Protein AF-A0A936L5M2-F1 (afdb_monomer_lite)

Sequence (186 aa):
MIRIASNHFIRDRYTREIIEQRNPFIESLFHQGIIINIPALSQKRRDELELLLSIFDQANRQENHPIMNVKETDFPKKFRPIIRRLQAAIQEKEIQDIMTVEDDFLS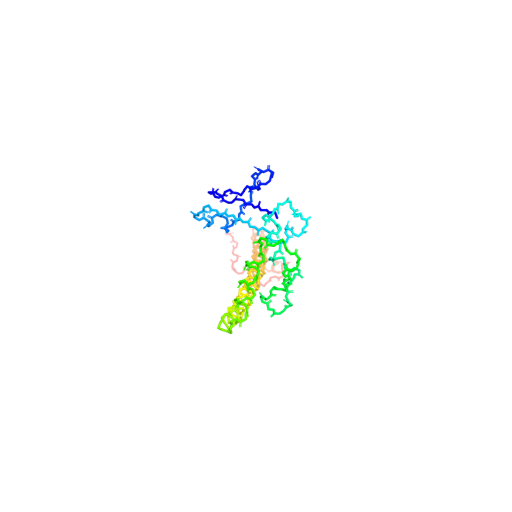ELNEYENRIAEATKQKEEAQRKQEEERKQKEEAQRKQEEERKQKEEAIKLLLSLGLPKEEIARKLGLSLEELEGFDGVE

Structure (mmCIF, N/CA/C/O backbone):
data_AF-A0A936L5M2-F1
#
_entry.id   AF-A0A936L5M2-F1
#
loop_
_atom_site.group_PDB
_atom_site.id
_atom_site.type_symbol
_atom_site.label_atom_id
_atom_site.label_alt_id
_atom_site.label_comp_id
_atom_site.label_asym_id
_atom_site.label_entity_id
_atom_site.label_seq_id
_atom_site.pdbx_PDB_ins_code
_atom_site.Cartn_x
_atom_site.Cartn_y
_atom_site.Cartn_z
_atom_site.occupancy
_atom_site.B_iso_or_equiv
_atom_site.auth_seq_id
_atom_site.auth_comp_id
_atom_site.auth_asym_id
_atom_site.auth_atom_id
_atom_site.pdbx_PDB_model_num
ATOM 1 N N . MET A 1 1 ? 0.068 1.460 -21.903 1.00 62.22 1 MET A N 1
ATOM 2 C CA . MET A 1 1 ? -0.758 2.594 -22.381 1.00 62.22 1 MET A CA 1
ATOM 3 C C . MET A 1 1 ? -0.245 3.872 -21.737 1.00 62.22 1 MET A C 1
ATOM 5 O O . MET A 1 1 ? -0.130 3.918 -20.514 1.00 62.22 1 MET A O 1
ATOM 9 N N . ILE A 1 2 ? 0.149 4.851 -22.553 1.00 66.50 2 ILE A N 1
ATOM 10 C CA . ILE A 1 2 ? 0.760 6.109 -22.099 1.00 66.50 2 ILE A CA 1
ATOM 11 C C . ILE A 1 2 ? -0.336 7.102 -21.709 1.00 66.50 2 ILE A C 1
ATOM 13 O O . ILE A 1 2 ? -1.261 7.348 -22.485 1.00 66.50 2 ILE A O 1
ATOM 17 N N . ARG A 1 3 ? -0.210 7.696 -20.524 1.00 75.25 3 ARG A N 1
ATOM 18 C CA . ARG A 1 3 ? -1.138 8.691 -19.992 1.00 75.25 3 ARG A CA 1
ATOM 19 C C . ARG A 1 3 ? -0.402 9.993 -19.694 1.00 75.25 3 ARG A C 1
ATOM 21 O O . ARG A 1 3 ? 0.759 9.985 -19.300 1.00 75.25 3 ARG A O 1
ATOM 28 N N . ILE A 1 4 ? -1.072 11.116 -19.895 1.00 66.31 4 ILE A N 1
ATOM 29 C CA . ILE A 1 4 ? -0.548 12.453 -19.619 1.00 66.31 4 ILE A CA 1
ATOM 30 C C . ILE A 1 4 ? -1.232 12.950 -18.352 1.00 66.31 4 ILE A C 1
ATOM 32 O O . ILE A 1 4 ? -2.459 13.001 -18.306 1.00 66.31 4 ILE A O 1
ATOM 36 N N . ALA A 1 5 ? -0.447 13.297 -17.337 1.00 67.06 5 ALA A N 1
ATOM 37 C CA . ALA A 1 5 ? -0.926 13.912 -16.111 1.00 67.06 5 ALA A CA 1
ATOM 38 C C . ALA A 1 5 ? -0.715 15.428 -16.193 1.00 67.06 5 ALA A C 1
ATOM 40 O O . ALA A 1 5 ? 0.399 15.902 -16.417 1.00 67.06 5 ALA A O 1
ATOM 41 N N . SER A 1 6 ? -1.790 16.196 -16.031 1.00 57.12 6 SER A N 1
ATOM 42 C CA . SER A 1 6 ? -1.738 17.657 -15.969 1.00 57.12 6 SER A CA 1
ATOM 43 C C . SER A 1 6 ? -2.769 18.154 -14.973 1.00 57.12 6 SER A C 1
ATOM 45 O O . SER A 1 6 ? -3.956 17.889 -15.146 1.00 57.12 6 SER A O 1
ATOM 47 N N . ASN A 1 7 ? -2.324 18.914 -13.970 1.00 60.50 7 ASN A N 1
ATOM 48 C CA . ASN A 1 7 ? -3.178 19.564 -12.975 1.00 60.50 7 ASN A CA 1
ATOM 49 C C . ASN A 1 7 ? -4.270 18.627 -12.428 1.00 60.50 7 ASN A C 1
ATOM 51 O O . ASN A 1 7 ? -5.448 18.953 -12.523 1.00 60.50 7 ASN A O 1
ATOM 55 N N . HIS A 1 8 ? -3.873 17.487 -11.851 1.00 66.12 8 HIS A N 1
ATOM 56 C CA . HIS A 1 8 ? -4.757 16.488 -11.218 1.00 66.12 8 HIS A CA 1
ATOM 57 C C . HIS A 1 8 ? -5.630 15.657 -12.176 1.00 66.12 8 HIS A C 1
ATOM 59 O O . HIS A 1 8 ? -6.334 14.754 -11.731 1.00 66.12 8 HIS A O 1
ATOM 65 N N . PHE A 1 9 ? -5.556 15.894 -13.489 1.00 69.38 9 PHE A N 1
ATOM 66 C CA . PHE A 1 9 ? -6.260 15.091 -14.486 1.00 69.38 9 PHE A CA 1
ATOM 67 C C . PHE A 1 9 ? -5.305 14.169 -15.228 1.00 69.38 9 PHE A C 1
ATOM 69 O O . PHE A 1 9 ? -4.206 14.567 -15.626 1.00 69.38 9 PHE A O 1
ATOM 76 N N . ILE A 1 10 ? -5.765 12.944 -15.469 1.00 77.06 10 ILE A N 1
ATOM 77 C CA . ILE A 1 10 ? -5.069 11.974 -16.304 1.00 77.06 10 ILE A CA 1
ATOM 78 C C . ILE A 1 10 ? -5.802 11.876 -17.631 1.00 77.06 10 ILE A C 1
ATOM 80 O O . ILE A 1 10 ? -7.004 11.623 -17.669 1.00 77.06 10 ILE A O 1
ATOM 84 N N . ARG A 1 11 ? -5.070 12.029 -18.727 1.00 80.75 11 ARG A N 1
ATOM 85 C CA . ARG A 1 11 ? -5.600 11.871 -20.076 1.00 80.75 11 ARG A CA 1
ATOM 86 C C . ARG A 1 11 ? -4.901 10.732 -20.791 1.00 80.75 11 ARG A C 1
ATOM 88 O O . ARG A 1 11 ? -3.672 10.675 -20.804 1.00 80.75 11 ARG A O 1
ATOM 95 N N . ASP A 1 12 ? -5.658 9.851 -21.429 1.00 80.50 12 ASP A N 1
ATOM 96 C CA . ASP A 1 12 ? -5.065 8.869 -22.333 1.00 80.50 12 ASP A CA 1
ATOM 97 C C . ASP A 1 12 ? -4.443 9.573 -23.550 1.00 80.50 12 ASP A C 1
ATOM 99 O O . ASP A 1 12 ? -5.075 10.430 -24.177 1.00 80.50 12 ASP A O 1
ATOM 103 N N . ARG A 1 13 ? -3.199 9.229 -23.903 1.00 76.94 13 ARG A N 1
ATOM 104 C CA . ARG A 1 13 ? -2.497 9.857 -25.033 1.00 76.94 13 ARG A CA 1
ATOM 105 C C . ARG A 1 13 ? -3.188 9.589 -26.377 1.00 76.94 13 ARG A C 1
ATOM 107 O O . ARG A 1 13 ? -3.145 10.454 -27.251 1.00 76.94 13 ARG A O 1
ATOM 114 N N . TYR A 1 14 ? -3.812 8.425 -26.544 1.00 73.81 14 TYR A N 1
ATOM 115 C CA . TYR A 1 14 ? -4.409 7.971 -27.800 1.00 73.81 14 TYR A CA 1
ATOM 116 C C . TYR A 1 14 ? -5.905 8.258 -27.871 1.00 73.81 14 TYR A C 1
ATOM 118 O O . TYR A 1 14 ? -6.356 8.848 -28.849 1.00 73.81 14 TYR A O 1
ATOM 126 N N . THR A 1 15 ? -6.677 7.861 -26.854 1.00 77.31 15 THR A N 1
ATOM 127 C CA . THR A 1 15 ? -8.139 8.074 -26.869 1.00 77.31 15 THR A CA 1
ATOM 128 C C . THR A 1 15 ? -8.515 9.493 -26.476 1.00 77.31 15 THR A C 1
ATOM 130 O O . THR A 1 15 ? -9.636 9.922 -26.734 1.00 77.31 15 THR A O 1
ATOM 133 N N . ARG A 1 16 ? -7.574 10.256 -25.893 1.00 76.12 16 ARG A N 1
ATOM 134 C CA . ARG A 1 16 ? -7.799 11.610 -25.369 1.00 76.12 16 ARG A CA 1
ATOM 135 C C . ARG A 1 16 ? -8.869 11.678 -24.277 1.00 76.12 16 ARG A C 1
ATOM 137 O O . ARG A 1 16 ? -9.223 12.793 -23.883 1.00 76.12 16 ARG A O 1
ATOM 144 N N . GLU A 1 17 ? -9.323 10.534 -23.778 1.00 78.62 17 GLU A N 1
ATOM 145 C CA . GLU A 1 17 ? -10.299 10.415 -22.705 1.00 78.62 17 GLU A CA 1
ATOM 146 C C . GLU A 1 17 ? -9.676 10.849 -21.383 1.00 78.62 17 GLU A C 1
ATOM 148 O O . GLU A 1 17 ? -8.500 10.585 -21.110 1.00 78.62 17 GLU A O 1
ATOM 153 N N . ILE A 1 18 ? -10.477 11.540 -20.578 1.00 76.88 18 ILE A N 1
ATOM 154 C CA . ILE A 1 18 ? -10.105 11.932 -19.226 1.00 76.88 18 ILE A CA 1
ATOM 155 C C . ILE A 1 18 ? -10.471 10.771 -18.313 1.00 76.88 18 ILE A C 1
ATOM 157 O O . ILE A 1 18 ? -11.617 10.331 -18.274 1.00 76.88 18 ILE A O 1
ATOM 161 N N . ILE A 1 19 ? -9.478 10.268 -17.595 1.00 73.44 19 ILE A N 1
ATOM 162 C CA . ILE A 1 19 ? -9.662 9.245 -16.580 1.00 73.44 19 ILE A CA 1
ATOM 163 C C . ILE A 1 19 ? -9.771 9.981 -15.250 1.00 73.44 19 ILE A C 1
ATOM 165 O O . ILE A 1 19 ? -8.765 10.410 -14.682 1.00 73.44 19 ILE A O 1
ATOM 169 N N . GLU A 1 20 ? -10.999 10.133 -14.758 1.00 64.38 20 GLU A N 1
ATOM 170 C CA . GLU A 1 20 ? -11.290 10.683 -13.430 1.00 64.38 20 GLU A CA 1
ATOM 171 C C . GLU A 1 20 ? -11.021 9.630 -12.347 1.00 64.38 20 GLU A C 1
ATOM 173 O O . GLU A 1 20 ? -11.915 9.161 -11.648 1.00 64.38 20 GLU A O 1
ATOM 178 N N . GLN A 1 21 ? -9.768 9.198 -12.229 1.00 66.62 21 GLN A N 1
ATOM 179 C CA . GLN A 1 21 ? -9.342 8.345 -11.129 1.00 66.62 21 GLN A CA 1
ATOM 180 C C . GLN A 1 21 ? -8.667 9.221 -10.077 1.00 66.62 21 GLN A C 1
ATOM 182 O O . GLN A 1 21 ? -7.550 9.693 -10.286 1.00 66.62 21 GLN A O 1
ATOM 187 N N . ARG A 1 22 ? -9.350 9.433 -8.946 1.00 63.38 22 ARG A N 1
ATOM 188 C CA . ARG A 1 22 ? -8.754 10.071 -7.766 1.00 63.38 22 ARG A CA 1
ATOM 189 C C . ARG A 1 22 ? -7.739 9.112 -7.165 1.00 63.38 22 ARG A C 1
ATOM 191 O O . ARG A 1 22 ? -8.105 8.092 -6.586 1.00 63.38 22 ARG A O 1
ATOM 198 N N . ASN A 1 23 ? -6.467 9.405 -7.378 1.00 71.44 23 ASN A N 1
ATOM 199 C CA . ASN A 1 23 ? -5.362 8.668 -6.792 1.00 71.44 23 ASN A CA 1
ATOM 200 C C . ASN A 1 23 ? -4.480 9.684 -6.051 1.00 71.44 23 ASN A C 1
ATOM 202 O O . ASN A 1 23 ? -4.038 10.641 -6.693 1.00 71.44 23 ASN A O 1
ATOM 206 N N . PRO A 1 24 ? -4.193 9.479 -4.751 1.00 76.75 24 PRO A N 1
ATOM 207 C CA . PRO A 1 24 ? -3.366 10.392 -3.960 1.00 76.75 24 PRO A CA 1
ATOM 208 C C . PRO A 1 24 ? -2.017 10.721 -4.612 1.00 76.75 24 PRO A C 1
ATOM 210 O O . PRO A 1 24 ? -1.542 11.849 -4.514 1.00 76.75 24 PRO A O 1
ATOM 213 N N . PHE A 1 25 ? -1.423 9.771 -5.345 1.00 76.75 25 PHE A N 1
ATOM 214 C CA . PHE A 1 25 ? -0.190 9.988 -6.105 1.00 76.75 25 PHE A CA 1
ATOM 215 C C . PHE A 1 25 ? -0.359 11.054 -7.196 1.00 76.75 25 PHE A C 1
ATOM 217 O O . PHE A 1 25 ? 0.492 11.918 -7.357 1.00 76.75 25 PHE A O 1
ATOM 224 N N . ILE A 1 26 ? -1.471 11.012 -7.930 1.00 75.00 26 ILE A N 1
ATOM 225 C CA . ILE A 1 26 ? -1.777 11.926 -9.041 1.00 75.00 26 ILE A CA 1
ATOM 226 C C . ILE A 1 26 ? -2.117 13.315 -8.515 1.00 75.00 26 ILE A C 1
ATOM 228 O O . ILE A 1 26 ? -1.746 14.314 -9.127 1.00 75.00 26 ILE A O 1
ATOM 232 N N . GLU A 1 27 ? -2.795 13.368 -7.370 1.00 72.75 27 GLU A N 1
ATOM 233 C CA . GLU A 1 27 ? -3.091 14.613 -6.663 1.00 72.75 27 GLU A CA 1
ATOM 234 C C . GLU A 1 27 ? -1.833 15.254 -6.061 1.00 72.75 27 GLU A C 1
ATOM 236 O O . GLU A 1 27 ? -1.760 16.471 -5.936 1.00 72.75 27 GLU A O 1
ATOM 241 N N . SER A 1 28 ? -0.808 14.454 -5.765 1.00 77.88 28 SER A N 1
ATOM 242 C CA . SER A 1 28 ? 0.483 14.940 -5.266 1.00 77.88 28 SER A CA 1
ATOM 243 C C . SER A 1 28 ? 1.412 15.460 -6.376 1.00 77.88 28 SER A C 1
ATOM 245 O O . SER A 1 28 ? 2.515 15.921 -6.085 1.00 77.88 28 SER A O 1
ATOM 247 N N . LEU A 1 29 ? 1.021 15.383 -7.656 1.00 77.56 29 LEU A N 1
ATOM 248 C CA . LEU A 1 29 ? 1.857 15.854 -8.761 1.00 77.56 29 LEU A CA 1
ATOM 249 C C . LEU A 1 29 ? 1.775 17.379 -8.900 1.00 77.56 29 LEU A C 1
ATOM 251 O O . LEU A 1 29 ? 0.808 17.929 -9.422 1.00 77.56 29 LEU A O 1
ATOM 255 N N . PHE A 1 30 ? 2.854 18.061 -8.521 1.00 76.69 30 PHE A N 1
ATOM 256 C CA . PHE A 1 30 ? 2.991 19.516 -8.669 1.00 76.69 30 PHE A CA 1
ATOM 257 C C . PHE A 1 30 ? 3.333 19.972 -10.095 1.00 76.69 30 PHE A C 1
ATOM 259 O O . PHE A 1 30 ? 3.323 21.168 -10.395 1.00 76.69 30 PHE A O 1
ATOM 266 N N . HIS A 1 31 ? 3.656 19.033 -10.985 1.00 79.06 31 HIS A N 1
ATOM 267 C CA . HIS A 1 31 ? 4.109 19.310 -12.343 1.00 79.06 31 HIS A CA 1
ATOM 268 C C . HIS A 1 31 ? 3.384 18.440 -13.365 1.00 79.06 31 HIS A C 1
ATOM 270 O O . HIS A 1 31 ? 2.884 17.357 -13.058 1.00 79.06 31 HIS A O 1
ATOM 276 N N . GLN A 1 32 ? 3.356 18.916 -14.609 1.00 75.62 32 GLN A N 1
ATOM 277 C CA . GLN A 1 32 ? 2.901 18.111 -15.734 1.00 75.62 32 GLN A CA 1
ATOM 278 C C . GLN A 1 32 ? 3.878 16.957 -15.964 1.00 75.62 32 GLN A C 1
ATOM 280 O O . GLN A 1 32 ? 5.091 17.160 -16.010 1.00 75.62 32 GLN A O 1
ATOM 285 N N . GLY A 1 33 ? 3.343 15.750 -16.120 1.00 78.44 33 GLY A N 1
ATOM 286 C CA . GLY A 1 33 ? 4.134 14.533 -16.250 1.00 78.44 33 GLY A CA 1
ATOM 287 C C . GLY A 1 33 ? 3.514 13.544 -17.227 1.00 78.44 33 GLY A C 1
ATOM 288 O O . GLY A 1 33 ? 2.337 13.627 -17.578 1.00 78.44 33 GLY A O 1
ATOM 289 N N . ILE A 1 34 ? 4.317 12.584 -17.677 1.00 79.19 34 ILE A N 1
ATOM 290 C CA . ILE A 1 34 ? 3.840 11.452 -18.474 1.00 79.19 34 ILE A CA 1
ATOM 291 C C . ILE A 1 34 ? 3.906 10.216 -17.588 1.00 79.19 34 ILE A C 1
ATOM 293 O O . ILE A 1 34 ? 4.970 9.848 -17.101 1.00 79.19 34 ILE A O 1
ATOM 297 N N . ILE A 1 35 ? 2.761 9.572 -17.396 1.00 79.94 35 ILE A N 1
ATOM 298 C CA . ILE A 1 35 ? 2.640 8.342 -16.624 1.00 79.94 35 ILE A CA 1
ATOM 299 C C . ILE A 1 35 ? 2.530 7.189 -17.602 1.00 79.94 35 ILE A C 1
ATOM 301 O O . ILE A 1 35 ? 1.628 7.126 -18.443 1.00 79.94 35 ILE A O 1
ATOM 305 N N . ILE A 1 36 ? 3.462 6.256 -17.488 1.00 77.31 36 ILE A N 1
ATOM 306 C CA . ILE A 1 36 ? 3.568 5.132 -18.403 1.00 77.31 36 ILE A CA 1
ATOM 307 C C . ILE A 1 36 ? 3.252 3.868 -17.619 1.00 77.31 36 ILE A C 1
ATOM 309 O O . ILE A 1 36 ? 4.016 3.449 -16.756 1.00 77.31 36 ILE A O 1
ATOM 313 N N . ASN A 1 37 ? 2.125 3.236 -17.943 1.00 76.44 37 ASN A N 1
ATOM 314 C CA . ASN A 1 37 ? 1.842 1.901 -17.435 1.00 76.44 37 ASN A CA 1
ATOM 315 C C . ASN A 1 37 ? 2.579 0.873 -18.305 1.00 76.44 37 ASN A C 1
ATOM 317 O O . ASN A 1 37 ? 2.108 0.558 -19.405 1.00 76.44 37 ASN A O 1
ATOM 321 N N . ILE A 1 38 ? 3.720 0.399 -17.797 1.00 74.75 38 ILE A N 1
ATOM 322 C CA . ILE A 1 38 ? 4.639 -0.528 -18.466 1.00 74.75 38 ILE A CA 1
ATOM 323 C C . ILE A 1 38 ? 3.974 -1.877 -18.806 1.00 74.75 38 ILE A C 1
ATOM 325 O O . ILE A 1 38 ? 3.968 -2.217 -19.989 1.00 74.75 38 ILE A O 1
ATOM 329 N N . PRO A 1 39 ? 3.314 -2.604 -17.874 1.00 72.44 39 PRO A N 1
ATOM 330 C CA . PRO A 1 39 ? 2.564 -3.822 -18.212 1.00 72.44 39 PRO A CA 1
ATOM 331 C C . PRO A 1 39 ? 1.545 -3.641 -19.342 1.00 72.44 39 PRO A C 1
ATOM 333 O O . PRO A 1 39 ? 1.342 -4.527 -20.164 1.00 72.44 39 PRO A O 1
ATOM 336 N N . ALA A 1 40 ? 0.915 -2.469 -19.429 1.00 71.88 40 ALA A N 1
ATOM 337 C CA . ALA A 1 40 ? -0.057 -2.176 -20.478 1.00 71.88 40 ALA A CA 1
ATOM 338 C C . ALA A 1 40 ? 0.577 -1.791 -21.833 1.00 71.88 40 ALA A C 1
ATOM 340 O O . ALA A 1 40 ? -0.161 -1.428 -22.750 1.00 71.88 40 ALA A O 1
ATOM 341 N N . LEU A 1 41 ? 1.909 -1.757 -21.961 1.00 71.44 41 LEU A N 1
ATOM 342 C CA . LEU A 1 41 ? 2.615 -1.554 -23.236 1.00 71.44 41 LEU A CA 1
ATOM 343 C C . LEU A 1 41 ? 2.876 -2.873 -23.973 1.00 71.44 41 LEU A C 1
ATOM 345 O O . LEU A 1 41 ? 2.876 -2.889 -25.203 1.00 71.44 41 LEU A O 1
ATOM 349 N N . SER A 1 42 ? 3.057 -3.980 -23.246 1.00 62.81 42 SER A N 1
ATOM 350 C CA . SER A 1 42 ? 3.374 -5.290 -23.836 1.00 62.81 42 SER A CA 1
ATOM 351 C C . SER A 1 42 ? 2.275 -5.785 -24.787 1.00 62.81 42 SER A C 1
ATOM 353 O O . SER A 1 42 ? 2.565 -6.386 -25.818 1.00 62.81 42 SER A O 1
ATOM 355 N N . GLN A 1 43 ? 1.014 -5.447 -24.497 1.00 63.31 43 GLN A N 1
ATOM 356 C CA . GLN A 1 43 ? -0.158 -5.875 -25.269 1.00 63.31 43 GLN A CA 1
ATOM 357 C C . GLN A 1 43 ? -0.428 -5.041 -26.531 1.00 63.31 43 GLN A C 1
ATOM 359 O O . GLN A 1 43 ? -1.145 -5.491 -27.425 1.00 63.31 43 GLN A O 1
ATOM 364 N N . LYS A 1 44 ? 0.069 -3.800 -26.603 1.00 61.88 44 LYS A N 1
ATOM 365 C CA . LYS A 1 44 ? -0.270 -2.839 -27.665 1.00 61.88 44 LYS A CA 1
ATOM 366 C C . LYS A 1 44 ? 0.943 -1.949 -27.937 1.00 61.88 44 LYS A C 1
ATOM 368 O O . LYS A 1 44 ? 1.081 -0.921 -27.294 1.00 61.88 44 LYS A O 1
ATOM 373 N N . ARG A 1 45 ? 1.800 -2.347 -28.886 1.00 71.69 45 ARG A N 1
ATOM 374 C CA . ARG A 1 45 ? 2.942 -1.549 -29.370 1.00 71.69 45 ARG A CA 1
ATOM 375 C C . ARG A 1 45 ? 2.523 -0.770 -30.617 1.00 71.69 45 ARG A C 1
ATOM 377 O O . ARG A 1 45 ? 2.611 -1.292 -31.725 1.00 71.69 45 ARG A O 1
ATOM 384 N N . ARG A 1 46 ? 1.976 0.430 -30.433 1.00 71.44 46 ARG A N 1
ATOM 385 C CA . ARG A 1 46 ? 1.353 1.220 -31.511 1.00 71.44 46 ARG A CA 1
ATOM 386 C C . ARG A 1 46 ? 2.315 2.219 -32.154 1.00 71.44 46 ARG A C 1
ATOM 388 O O . ARG A 1 46 ? 2.221 2.439 -33.355 1.00 71.44 46 ARG A O 1
ATOM 395 N N . ASP A 1 47 ? 3.254 2.760 -31.376 1.00 77.88 47 ASP A N 1
ATOM 396 C CA . ASP A 1 47 ? 4.202 3.793 -31.818 1.00 77.88 47 ASP A CA 1
ATOM 397 C C . ASP A 1 47 ? 5.669 3.394 -31.605 1.00 77.88 47 ASP A C 1
ATOM 399 O O . ASP A 1 47 ? 5.991 2.560 -30.757 1.00 77.88 47 ASP A O 1
ATOM 403 N N . GLU A 1 48 ? 6.580 4.109 -32.277 1.00 78.69 48 GLU A N 1
ATOM 404 C CA . GLU A 1 48 ? 8.029 4.033 -32.028 1.00 78.69 48 GLU A CA 1
ATOM 405 C C . GLU A 1 48 ? 8.393 4.295 -30.553 1.00 78.69 48 GLU A C 1
ATOM 407 O O . GLU A 1 48 ? 9.314 3.672 -30.028 1.00 78.69 48 GLU A O 1
ATOM 412 N N . LEU A 1 49 ? 7.658 5.178 -29.864 1.00 79.19 49 LEU A N 1
ATOM 413 C CA . LEU A 1 49 ? 7.859 5.447 -28.437 1.00 79.19 49 LEU A CA 1
ATOM 414 C C . LEU A 1 49 ? 7.479 4.239 -27.572 1.00 79.19 49 LEU A C 1
ATOM 416 O O . LEU A 1 49 ? 8.205 3.903 -26.646 1.00 79.19 49 LEU A O 1
ATOM 420 N N . GLU A 1 50 ? 6.364 3.571 -27.871 1.00 77.69 50 GLU A N 1
ATOM 421 C CA . GLU A 1 50 ? 5.957 2.369 -27.132 1.00 77.69 50 GLU A CA 1
ATOM 422 C C . GLU A 1 50 ? 6.900 1.196 -27.415 1.00 77.69 50 GLU A C 1
ATOM 424 O O . GLU A 1 50 ? 7.180 0.407 -26.515 1.00 77.69 50 GLU A O 1
ATOM 429 N N . LEU A 1 51 ? 7.451 1.123 -28.633 1.00 79.31 51 LEU A N 1
ATOM 430 C CA . LEU A 1 51 ? 8.515 0.183 -28.970 1.00 79.31 51 LEU A CA 1
ATOM 431 C C . LEU A 1 51 ? 9.794 0.474 -28.179 1.00 79.31 51 LEU A C 1
ATOM 433 O O . LEU A 1 51 ? 10.405 -0.454 -27.679 1.00 79.31 51 LEU A O 1
ATOM 437 N N . LEU A 1 52 ? 10.201 1.735 -28.017 1.00 80.44 52 LEU A N 1
ATOM 438 C CA . LEU A 1 52 ? 11.346 2.070 -27.164 1.00 80.44 52 LEU A CA 1
ATOM 439 C C . LEU A 1 52 ? 11.068 1.722 -25.694 1.00 80.44 52 LEU A C 1
ATOM 441 O O . LEU A 1 52 ? 11.917 1.156 -25.011 1.00 80.44 52 LEU A O 1
ATOM 445 N N . LEU A 1 53 ? 9.869 2.035 -25.205 1.00 79.69 53 LEU A N 1
ATOM 446 C CA . LEU A 1 53 ? 9.485 1.775 -23.820 1.00 79.69 53 LEU A CA 1
ATOM 447 C C . LEU A 1 53 ? 9.326 0.281 -23.510 1.00 79.69 53 LEU A C 1
ATOM 449 O O . LEU A 1 53 ? 9.374 -0.089 -22.340 1.00 79.69 53 LEU A O 1
ATOM 453 N N . SER A 1 54 ? 9.212 -0.592 -24.518 1.00 77.62 54 SER A N 1
ATOM 454 C CA . SER A 1 54 ? 9.191 -2.042 -24.293 1.00 77.62 54 SER A CA 1
ATOM 455 C C . SER A 1 54 ? 10.518 -2.598 -23.771 1.00 77.62 54 SER A C 1
ATOM 457 O O . SER A 1 54 ? 10.552 -3.744 -23.339 1.00 77.62 54 SER A O 1
ATOM 459 N N . ILE A 1 55 ? 11.605 -1.815 -23.779 1.00 78.62 55 ILE A N 1
ATOM 460 C CA . ILE A 1 55 ? 12.853 -2.159 -23.070 1.00 78.62 55 ILE A CA 1
ATOM 461 C C . ILE A 1 55 ? 12.577 -2.395 -21.582 1.00 78.62 55 ILE A C 1
ATOM 463 O O . ILE A 1 55 ? 13.199 -3.262 -20.983 1.00 78.62 55 ILE A O 1
ATOM 467 N N . PHE A 1 56 ? 11.629 -1.654 -21.006 1.00 78.06 56 PHE A N 1
ATOM 468 C CA . PHE A 1 56 ? 11.272 -1.727 -19.591 1.00 78.06 56 PHE A CA 1
ATOM 469 C C . PHE A 1 56 ? 10.227 -2.807 -19.282 1.00 78.06 56 PHE A C 1
ATOM 471 O O . PHE A 1 56 ? 9.758 -2.889 -18.153 1.00 78.06 56 PHE A O 1
ATOM 478 N N . ASP A 1 57 ? 9.831 -3.626 -20.261 1.00 78.62 57 ASP A N 1
ATOM 479 C CA . ASP A 1 57 ? 8.834 -4.678 -20.056 1.00 78.62 57 ASP A CA 1
ATOM 480 C C . ASP A 1 57 ? 9.330 -5.717 -19.040 1.00 78.62 57 ASP A C 1
ATOM 482 O O . ASP A 1 57 ? 10.320 -6.410 -19.284 1.00 78.62 57 ASP A O 1
ATOM 486 N N . GLN A 1 58 ? 8.615 -5.832 -17.918 1.00 72.44 58 GLN A N 1
ATOM 487 C CA . GLN A 1 58 ? 8.988 -6.661 -16.769 1.00 72.44 58 GLN A CA 1
ATOM 488 C C . GLN A 1 58 ? 9.091 -8.155 -17.106 1.00 72.44 58 GLN A C 1
ATOM 490 O O . GLN A 1 58 ? 9.728 -8.898 -16.368 1.00 72.44 58 GLN A O 1
ATOM 495 N N . ALA A 1 59 ? 8.541 -8.601 -18.242 1.00 73.62 59 ALA A N 1
ATOM 496 C CA . ALA A 1 59 ? 8.754 -9.958 -18.748 1.00 73.62 59 ALA A CA 1
ATOM 497 C C . ALA A 1 59 ? 10.230 -10.267 -19.076 1.00 73.62 59 ALA A C 1
ATOM 499 O O . ALA A 1 59 ? 10.620 -11.431 -19.108 1.00 73.62 59 ALA A O 1
ATOM 500 N N . ASN A 1 60 ? 11.050 -9.240 -19.323 1.00 71.94 60 ASN A N 1
ATOM 501 C CA . ASN A 1 60 ? 12.483 -9.383 -19.589 1.00 71.94 60 ASN A CA 1
ATOM 502 C C . ASN A 1 60 ? 13.346 -9.195 -18.328 1.00 71.94 60 ASN A C 1
ATOM 504 O O . ASN A 1 60 ? 14.574 -9.206 -18.430 1.00 71.94 60 ASN A O 1
ATOM 508 N N . ARG A 1 61 ? 12.736 -8.974 -17.156 1.00 74.75 61 ARG A N 1
ATOM 509 C CA . ARG A 1 61 ? 13.453 -8.812 -15.886 1.00 74.75 61 ARG A CA 1
ATOM 510 C C . ARG A 1 61 ? 13.945 -10.174 -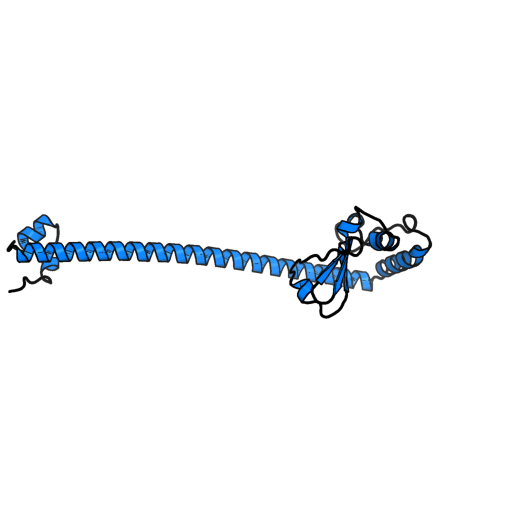15.387 1.00 74.75 61 ARG A C 1
ATOM 512 O O . ARG A 1 61 ? 13.254 -11.179 -15.534 1.00 74.75 61 ARG A O 1
ATOM 519 N N . GLN A 1 62 ? 15.135 -10.212 -14.794 1.00 68.81 62 GLN A N 1
ATOM 520 C CA . GLN A 1 62 ? 15.591 -11.388 -14.047 1.00 68.81 62 GLN A CA 1
ATOM 521 C C . GLN A 1 62 ? 14.822 -11.528 -12.721 1.00 68.81 62 GLN A C 1
ATOM 523 O O . GLN A 1 62 ? 14.430 -10.527 -12.130 1.00 68.81 62 GLN A O 1
ATOM 528 N N . GLU A 1 63 ? 14.625 -12.761 -12.239 1.00 65.44 63 GLU A N 1
ATOM 529 C CA . GLU A 1 63 ? 13.796 -13.050 -11.051 1.00 65.44 63 GLU A CA 1
ATOM 530 C C . GLU A 1 63 ? 14.236 -12.290 -9.788 1.00 65.44 63 GLU A C 1
ATOM 532 O O . GLU A 1 63 ? 13.385 -11.899 -8.996 1.00 65.44 63 GLU A O 1
ATOM 537 N N . ASN A 1 64 ? 15.539 -12.028 -9.628 1.00 59.44 64 ASN A N 1
ATOM 538 C CA . ASN A 1 64 ? 16.121 -11.568 -8.360 1.00 59.44 64 ASN A CA 1
ATOM 539 C C . ASN A 1 64 ? 16.949 -10.277 -8.467 1.00 59.44 64 ASN A C 1
ATOM 541 O O . ASN A 1 64 ? 17.717 -9.978 -7.559 1.00 59.44 64 ASN A O 1
ATOM 545 N N . HIS A 1 65 ? 16.870 -9.532 -9.576 1.00 64.06 65 HIS A N 1
ATOM 546 C CA . HIS A 1 65 ? 17.624 -8.277 -9.705 1.00 64.06 65 HIS A CA 1
ATOM 547 C C . HIS A 1 65 ? 16.900 -7.274 -10.616 1.00 64.06 65 HIS A C 1
ATOM 549 O O . HIS A 1 65 ? 16.167 -7.679 -11.525 1.00 64.06 65 HIS A O 1
ATOM 555 N N . PRO A 1 66 ? 17.090 -5.957 -10.444 1.00 65.25 66 PRO A N 1
ATOM 556 C CA . PRO A 1 66 ? 16.634 -4.906 -11.363 1.00 65.25 66 PRO A CA 1
ATOM 557 C C . PRO A 1 66 ? 17.321 -4.923 -12.746 1.00 65.25 66 PRO A C 1
ATOM 559 O O . PRO A 1 66 ? 17.299 -3.931 -13.477 1.00 65.25 66 PRO A O 1
ATOM 562 N N . ILE A 1 67 ? 17.911 -6.051 -13.151 1.00 73.06 67 ILE A N 1
ATOM 563 C CA . ILE A 1 67 ? 18.571 -6.216 -14.444 1.00 73.06 67 ILE A CA 1
ATOM 564 C C . ILE A 1 67 ? 17.556 -6.653 -15.500 1.00 73.06 67 ILE A C 1
ATOM 566 O O . ILE A 1 67 ? 16.897 -7.692 -15.397 1.00 73.06 67 ILE A O 1
ATOM 570 N N . MET A 1 68 ? 17.489 -5.858 -16.566 1.00 74.44 68 MET A N 1
ATOM 571 C CA . MET A 1 68 ? 16.672 -6.123 -17.745 1.00 74.44 68 MET A CA 1
ATOM 572 C C . MET A 1 68 ? 17.492 -6.873 -18.801 1.00 74.44 68 MET A C 1
ATOM 574 O O . MET A 1 68 ? 18.478 -6.351 -19.327 1.00 74.44 68 MET A O 1
ATOM 578 N N . ASN A 1 69 ? 17.059 -8.078 -19.170 1.00 73.94 69 ASN A N 1
ATOM 579 C CA . ASN A 1 69 ? 17.683 -8.884 -20.219 1.00 73.94 69 ASN A CA 1
ATOM 580 C C . ASN A 1 69 ? 17.181 -8.458 -21.602 1.00 73.94 69 ASN A C 1
ATOM 582 O O . ASN A 1 69 ? 16.301 -9.084 -22.191 1.00 73.94 69 ASN A O 1
ATOM 586 N N . VAL A 1 70 ? 17.758 -7.382 -22.137 1.00 74.75 70 VAL A N 1
ATOM 587 C CA . VAL A 1 70 ? 17.347 -6.808 -23.425 1.00 74.75 70 VAL A CA 1
ATOM 588 C C . VAL A 1 70 ? 18.435 -7.007 -24.476 1.00 74.75 70 VAL A C 1
ATOM 590 O O . VAL A 1 70 ? 19.581 -6.595 -24.280 1.00 74.75 70 VAL A O 1
ATOM 593 N N . LYS A 1 71 ? 18.085 -7.615 -25.618 1.00 74.81 71 LYS A N 1
ATOM 594 C CA . LYS A 1 71 ? 19.010 -7.796 -26.747 1.00 74.81 71 LYS A CA 1
ATOM 595 C C . LYS A 1 71 ? 18.946 -6.606 -27.700 1.00 74.81 71 LYS A C 1
ATOM 597 O O . LYS A 1 71 ? 17.878 -6.184 -28.132 1.00 74.81 71 LYS A O 1
ATOM 602 N N . GLU A 1 72 ? 20.112 -6.113 -28.115 1.00 76.88 72 GLU A N 1
ATOM 603 C CA . GLU A 1 72 ? 20.237 -5.012 -29.085 1.00 76.88 72 GLU A CA 1
ATOM 604 C C . GLU A 1 72 ? 19.622 -5.356 -30.461 1.00 76.88 72 GLU A C 1
ATOM 606 O O . GLU A 1 72 ? 19.203 -4.471 -31.212 1.00 76.88 72 GLU A O 1
ATOM 611 N N . THR A 1 73 ? 19.560 -6.646 -30.802 1.00 77.06 73 THR A N 1
ATOM 612 C CA . THR A 1 73 ? 18.999 -7.157 -32.063 1.00 77.06 73 THR A CA 1
ATOM 613 C C . THR A 1 73 ? 17.502 -6.940 -32.192 1.00 77.06 73 THR A C 1
ATOM 615 O O . THR A 1 73 ? 17.013 -6.807 -33.312 1.00 77.06 73 THR A O 1
ATOM 618 N N . ASP A 1 74 ? 16.802 -6.860 -31.064 1.00 77.06 74 ASP A N 1
ATOM 619 C CA . ASP A 1 74 ? 15.341 -6.851 -31.021 1.00 77.06 74 ASP A CA 1
ATOM 620 C C . ASP A 1 74 ? 14.783 -5.439 -31.269 1.00 77.06 74 ASP A C 1
ATOM 622 O O . ASP A 1 74 ? 13.578 -5.254 -31.438 1.00 77.06 74 ASP A O 1
ATOM 626 N N . PHE A 1 75 ? 15.671 -4.437 -31.347 1.00 79.88 75 PHE A N 1
ATOM 627 C CA . PHE A 1 75 ? 15.323 -3.032 -31.510 1.00 79.88 75 PHE A CA 1
ATOM 628 C C . PHE A 1 75 ? 15.915 -2.417 -32.790 1.00 79.88 75 PHE A C 1
ATOM 630 O O . PHE A 1 75 ? 17.026 -2.759 -33.228 1.00 79.88 75 PHE A O 1
ATOM 637 N N . PRO A 1 76 ? 15.205 -1.440 -33.391 1.00 82.19 76 PRO A N 1
ATOM 638 C CA . PRO A 1 76 ? 15.706 -0.659 -34.514 1.00 82.19 76 PRO A CA 1
ATOM 639 C C . PRO A 1 76 ? 17.077 -0.031 -34.249 1.00 82.19 76 PRO A C 1
ATOM 641 O O . PRO A 1 76 ? 17.374 0.418 -33.141 1.00 82.19 76 PRO A O 1
ATOM 644 N N . LYS A 1 77 ? 17.890 0.106 -35.309 1.00 82.12 77 LYS A N 1
ATOM 645 C CA . LYS A 1 77 ? 19.254 0.670 -35.238 1.00 82.12 77 LYS A CA 1
ATOM 646 C C . LYS A 1 77 ? 19.338 2.018 -34.511 1.0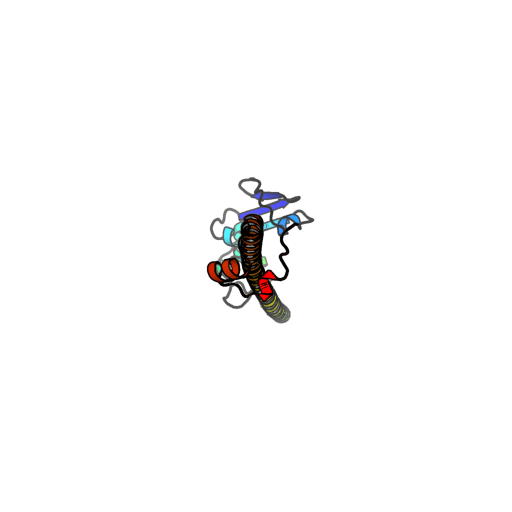0 82.12 77 LYS A C 1
ATOM 648 O O . LYS A 1 77 ? 20.334 2.277 -33.847 1.00 82.12 77 LYS A O 1
ATOM 653 N N . LYS A 1 78 ? 18.285 2.838 -34.604 1.00 82.56 78 LYS A N 1
ATOM 654 C CA . LYS A 1 78 ? 18.179 4.151 -33.951 1.00 82.56 78 LYS A CA 1
ATOM 655 C C . LYS A 1 78 ? 18.270 4.081 -32.418 1.00 82.56 78 LYS A C 1
ATOM 657 O O . LYS A 1 78 ? 18.821 4.993 -31.817 1.00 82.56 78 LYS A O 1
ATOM 662 N N . PHE A 1 79 ? 17.766 3.015 -31.790 1.00 82.00 79 PHE A N 1
ATOM 663 C CA . PHE A 1 79 ? 17.692 2.892 -30.324 1.00 82.00 79 PHE A CA 1
ATOM 664 C C . PHE A 1 79 ? 18.846 2.093 -29.711 1.00 82.00 79 PHE A C 1
ATOM 666 O O . PHE A 1 79 ? 19.041 2.105 -28.498 1.00 82.00 79 PHE A O 1
ATOM 673 N N . ARG A 1 80 ? 19.665 1.448 -30.544 1.00 82.94 80 ARG A N 1
ATOM 674 C CA . ARG A 1 80 ? 20.829 0.665 -30.110 1.00 82.94 80 ARG A CA 1
ATOM 675 C C . ARG A 1 80 ? 21.816 1.438 -29.221 1.00 82.94 80 ARG A C 1
ATOM 677 O O . ARG A 1 80 ? 22.258 0.860 -28.234 1.00 82.94 80 ARG A O 1
ATOM 684 N N . PRO A 1 81 ? 22.136 2.727 -29.475 1.00 83.12 81 PRO A N 1
ATOM 685 C CA . PRO A 1 81 ? 23.013 3.490 -28.583 1.00 83.12 81 PRO A CA 1
ATOM 686 C C . PRO A 1 81 ? 22.450 3.644 -27.164 1.00 83.12 81 PRO A C 1
ATOM 688 O O . PRO A 1 81 ? 23.207 3.610 -26.199 1.00 83.12 81 PRO A O 1
ATOM 691 N N . ILE A 1 82 ? 21.125 3.774 -27.034 1.00 82.31 82 ILE A N 1
ATOM 692 C CA . ILE A 1 82 ? 20.442 3.882 -25.738 1.00 82.31 82 ILE A CA 1
ATOM 693 C C . ILE A 1 82 ? 20.554 2.551 -24.991 1.00 82.31 82 ILE A C 1
ATOM 695 O O . ILE A 1 82 ? 20.945 2.538 -23.829 1.00 82.31 82 ILE A O 1
ATOM 699 N N . ILE A 1 83 ? 20.301 1.432 -25.679 1.00 81.62 83 ILE A N 1
ATOM 700 C CA . ILE A 1 83 ? 20.426 0.084 -25.104 1.00 81.62 83 ILE A CA 1
ATOM 701 C C . ILE A 1 83 ? 21.854 -0.173 -24.625 1.00 81.62 83 ILE A C 1
ATOM 703 O O . ILE A 1 83 ? 22.046 -0.614 -23.499 1.00 81.62 83 ILE A O 1
ATOM 707 N N . ARG A 1 84 ? 22.864 0.167 -25.434 1.00 82.44 84 ARG A N 1
ATOM 708 C CA . ARG A 1 84 ? 24.273 0.021 -25.040 1.00 82.44 84 ARG A CA 1
ATOM 709 C C . ARG A 1 84 ? 24.621 0.850 -23.811 1.00 82.44 84 ARG A C 1
ATOM 711 O O . ARG A 1 84 ? 25.364 0.377 -22.964 1.00 82.44 84 ARG A O 1
ATOM 718 N N . ARG A 1 85 ? 24.079 2.067 -23.692 1.00 81.88 85 ARG A N 1
ATOM 719 C CA . ARG A 1 85 ? 24.291 2.915 -22.512 1.00 81.88 85 ARG A CA 1
ATOM 720 C C . ARG A 1 85 ? 23.653 2.314 -21.260 1.00 81.88 85 ARG A C 1
ATOM 722 O O . ARG A 1 85 ? 24.285 2.315 -20.212 1.00 81.88 85 ARG A O 1
ATOM 729 N N . LEU A 1 86 ? 22.443 1.768 -21.383 1.00 79.19 86 LEU A N 1
ATOM 730 C CA . LEU A 1 86 ? 21.772 1.052 -20.294 1.00 79.19 86 LEU A CA 1
ATOM 731 C C . LEU A 1 86 ? 22.558 -0.205 -19.882 1.00 79.19 86 LEU A C 1
ATOM 733 O O . LEU A 1 86 ? 22.795 -0.421 -18.701 1.00 79.19 86 LEU A O 1
ATOM 737 N N . GLN A 1 87 ? 23.041 -0.989 -20.849 1.00 78.62 87 GLN A N 1
ATOM 738 C CA . GLN A 1 87 ? 23.881 -2.166 -20.596 1.00 78.62 87 GLN A CA 1
ATOM 739 C C . GLN A 1 87 ? 25.250 -1.816 -19.998 1.00 78.62 87 GLN A C 1
ATOM 741 O O . GLN A 1 87 ? 25.797 -2.605 -19.233 1.00 78.62 87 GLN A O 1
ATOM 746 N N . ALA A 1 88 ? 25.825 -0.667 -20.358 1.00 79.06 88 ALA A N 1
ATOM 747 C CA . ALA A 1 88 ? 27.083 -0.193 -19.791 1.00 79.06 88 ALA A CA 1
ATOM 748 C C . ALA A 1 88 ? 26.912 0.222 -18.324 1.00 79.06 88 ALA A C 1
ATOM 750 O O . ALA A 1 88 ? 27.741 -0.144 -17.502 1.00 79.06 88 ALA A O 1
ATOM 751 N N . ALA A 1 89 ? 25.809 0.899 -17.988 1.00 74.00 89 ALA A N 1
ATOM 752 C CA . ALA A 1 89 ? 25.487 1.251 -16.605 1.00 74.00 89 ALA A CA 1
ATOM 753 C C . ALA A 1 89 ? 25.308 0.003 -15.721 1.00 74.00 89 ALA A C 1
ATOM 755 O O . ALA A 1 89 ? 25.757 -0.013 -14.584 1.00 74.00 89 ALA A O 1
ATOM 756 N N . ILE A 1 90 ? 24.733 -1.076 -16.265 1.00 72.06 90 ILE A N 1
ATOM 757 C CA . ILE A 1 90 ? 24.618 -2.360 -15.552 1.00 72.06 90 ILE A CA 1
ATOM 758 C C . ILE A 1 90 ? 25.992 -3.004 -15.306 1.00 72.06 90 ILE A C 1
ATOM 760 O O . ILE A 1 90 ? 26.132 -3.772 -14.367 1.00 72.06 90 ILE A O 1
ATOM 764 N N . GLN A 1 91 ? 27.014 -2.736 -16.123 1.00 73.25 91 GLN A N 1
ATOM 765 C CA . GLN A 1 91 ? 28.352 -3.320 -15.939 1.00 73.25 91 GLN A CA 1
ATOM 766 C C . GLN A 1 91 ? 29.197 -2.585 -14.893 1.00 73.25 91 GLN A C 1
ATOM 768 O O . GLN A 1 91 ? 30.238 -3.095 -14.478 1.00 73.25 91 GLN A O 1
ATOM 773 N N . GLU A 1 92 ? 28.778 -1.393 -14.478 1.00 82.44 92 GLU A N 1
ATOM 774 C CA . GLU A 1 92 ? 29.487 -0.607 -13.482 1.00 82.44 92 GLU A CA 1
ATOM 775 C C . GLU A 1 92 ? 29.176 -1.130 -12.077 1.00 82.44 92 GLU A C 1
ATOM 777 O O . GLU A 1 92 ? 28.030 -1.119 -11.626 1.00 82.44 92 GLU A O 1
ATOM 782 N N . LYS A 1 93 ? 30.214 -1.603 -11.379 1.00 79.88 93 LYS A N 1
ATOM 783 C CA . LYS A 1 93 ? 30.066 -2.237 -10.065 1.00 79.88 93 LYS A CA 1
ATOM 784 C C . LYS A 1 93 ? 29.456 -1.292 -9.024 1.00 79.88 93 LYS A C 1
ATOM 786 O O . LYS A 1 93 ? 28.597 -1.716 -8.268 1.00 79.88 93 LYS A O 1
ATOM 791 N N . GLU A 1 94 ? 29.848 -0.018 -9.027 1.00 84.56 94 GLU A N 1
ATOM 792 C CA . GLU A 1 94 ? 29.289 0.978 -8.101 1.00 84.56 94 GLU A CA 1
ATOM 793 C C . GLU A 1 94 ? 27.771 1.127 -8.272 1.00 84.56 94 GLU A C 1
ATOM 795 O O . GLU A 1 94 ? 27.041 1.195 -7.287 1.00 84.56 94 GLU A O 1
ATOM 800 N N . ILE A 1 95 ? 27.282 1.107 -9.516 1.00 80.25 95 ILE A N 1
ATOM 801 C CA . ILE A 1 95 ? 25.847 1.175 -9.810 1.00 80.25 95 ILE A CA 1
ATOM 802 C C . ILE A 1 95 ? 25.145 -0.099 -9.321 1.00 80.25 95 ILE A C 1
ATOM 804 O O . ILE A 1 95 ? 24.097 0.003 -8.689 1.00 80.25 95 ILE A O 1
ATOM 808 N N . GLN A 1 96 ? 25.722 -1.285 -9.545 1.00 78.88 96 GLN A N 1
ATOM 809 C CA . GLN A 1 96 ? 25.156 -2.542 -9.030 1.00 78.88 96 GLN A CA 1
ATOM 810 C C . GLN A 1 96 ? 25.076 -2.576 -7.499 1.00 78.88 96 GLN A C 1
ATOM 812 O O . GLN A 1 96 ? 24.070 -3.031 -6.948 1.00 78.88 96 GLN A O 1
ATOM 817 N N . ASP A 1 97 ? 26.120 -2.096 -6.822 1.00 81.75 97 ASP A N 1
ATOM 818 C CA . ASP A 1 97 ? 26.188 -2.066 -5.362 1.00 81.75 97 ASP A CA 1
ATOM 819 C C . ASP A 1 97 ? 25.110 -1.118 -4.801 1.00 81.75 97 ASP A C 1
ATOM 821 O O . ASP A 1 97 ? 24.373 -1.499 -3.893 1.00 81.75 97 ASP A O 1
ATOM 825 N N . ILE A 1 98 ? 24.933 0.071 -5.397 1.00 84.69 98 ILE A N 1
ATOM 826 C CA . ILE A 1 98 ? 23.864 1.016 -5.018 1.00 84.69 98 ILE A CA 1
ATOM 827 C C . ILE A 1 98 ? 22.478 0.402 -5.236 1.00 84.69 98 ILE A C 1
ATOM 829 O O . ILE A 1 98 ? 21.640 0.471 -4.342 1.00 84.69 98 ILE A O 1
ATOM 833 N N . MET A 1 99 ? 22.242 -0.220 -6.397 1.00 80.75 99 MET A N 1
ATOM 834 C CA . MET A 1 99 ? 20.951 -0.844 -6.717 1.00 80.75 99 MET A CA 1
ATOM 835 C C . MET A 1 99 ? 20.599 -1.973 -5.743 1.00 80.75 99 MET A C 1
ATOM 837 O O . MET A 1 99 ? 19.442 -2.123 -5.371 1.00 80.75 99 MET A O 1
ATOM 841 N N . THR A 1 100 ? 21.592 -2.751 -5.312 1.00 80.94 100 THR A N 1
ATOM 842 C CA . THR A 1 100 ? 21.380 -3.850 -4.359 1.00 80.94 100 THR A CA 1
ATOM 843 C C . THR A 1 100 ? 21.029 -3.312 -2.971 1.00 80.94 100 THR A C 1
ATOM 845 O O . THR A 1 100 ? 20.076 -3.777 -2.357 1.00 80.94 100 THR A O 1
ATOM 848 N N . VAL A 1 101 ? 21.740 -2.281 -2.502 1.00 86.44 101 VAL A N 1
ATOM 849 C CA . VAL A 1 101 ? 21.442 -1.636 -1.211 1.00 86.44 101 VAL A CA 1
ATOM 850 C C . VAL A 1 101 ? 20.065 -0.965 -1.217 1.00 86.44 101 VAL A C 1
ATOM 852 O O . VAL A 1 101 ? 19.364 -0.998 -0.208 1.00 86.44 101 VAL A O 1
ATOM 855 N N . GLU A 1 102 ? 19.669 -0.351 -2.335 1.00 86.44 102 GLU A N 1
ATOM 856 C CA . GLU A 1 102 ? 18.332 0.228 -2.485 1.00 86.44 102 GLU A CA 1
ATOM 857 C C . GLU A 1 102 ? 17.243 -0.849 -2.389 1.00 86.44 102 GLU A C 1
ATOM 859 O O . GLU A 1 102 ? 16.274 -0.657 -1.656 1.00 86.44 102 GLU A O 1
ATOM 864 N N . ASP A 1 103 ? 17.418 -1.990 -3.063 1.00 83.31 103 ASP A N 1
ATOM 865 C CA . ASP A 1 103 ? 16.473 -3.110 -2.996 1.00 83.31 103 ASP A CA 1
ATOM 866 C C . ASP A 1 103 ? 16.367 -3.691 -1.578 1.00 83.31 103 ASP A C 1
ATOM 868 O O . ASP A 1 103 ? 15.252 -3.920 -1.103 1.00 83.31 103 ASP A O 1
ATOM 872 N N . ASP A 1 104 ? 17.491 -3.870 -0.876 1.00 85.19 104 ASP A N 1
ATOM 873 C CA . ASP A 1 104 ? 17.502 -4.332 0.518 1.00 85.19 104 ASP A CA 1
ATOM 874 C C . ASP A 1 104 ? 16.725 -3.358 1.419 1.00 85.19 104 ASP A C 1
ATOM 876 O O . ASP A 1 104 ? 15.824 -3.757 2.162 1.00 85.19 104 ASP A O 1
ATOM 880 N N . PHE A 1 105 ? 17.004 -2.057 1.293 1.00 88.75 105 PHE A N 1
ATOM 881 C CA . PHE A 1 105 ? 16.321 -1.019 2.063 1.00 88.75 105 PHE A CA 1
ATOM 882 C C . PHE A 1 105 ? 14.816 -0.962 1.759 1.00 88.75 105 PHE A C 1
ATOM 884 O O . PHE A 1 105 ? 13.997 -0.861 2.675 1.00 88.75 105 PHE A O 1
ATOM 891 N N . LEU A 1 106 ? 14.430 -1.034 0.482 1.00 86.81 106 LEU A N 1
ATOM 892 C CA . LEU A 1 106 ? 13.026 -1.045 0.071 1.00 86.81 106 LEU A CA 1
ATOM 893 C C . LEU A 1 106 ? 12.310 -2.312 0.545 1.00 86.81 106 LEU A C 1
ATOM 895 O O . LEU A 1 106 ? 11.150 -2.234 0.953 1.00 86.81 106 LEU A O 1
ATOM 899 N N . SER A 1 107 ? 12.975 -3.469 0.511 1.00 85.69 107 SER A N 1
ATOM 900 C CA . SER A 1 107 ? 12.429 -4.723 1.031 1.00 85.69 107 SER A CA 1
ATOM 901 C C . SER A 1 107 ? 12.134 -4.607 2.523 1.00 85.69 107 SER A C 1
ATOM 903 O O . SER A 1 107 ? 11.005 -4.865 2.942 1.00 85.69 107 SER A O 1
ATOM 905 N N . GLU A 1 108 ? 13.103 -4.135 3.313 1.00 90.44 108 GLU A N 1
ATOM 906 C CA . GLU A 1 108 ? 12.911 -3.908 4.746 1.00 90.44 108 GLU A CA 1
ATOM 907 C C . GLU A 1 108 ? 11.763 -2.927 5.012 1.00 90.44 108 GLU A C 1
ATOM 909 O O . GLU A 1 108 ? 10.892 -3.194 5.842 1.00 90.44 108 GLU A O 1
ATOM 914 N N . LEU A 1 109 ? 11.715 -1.807 4.284 1.00 91.25 109 LEU A N 1
ATOM 915 C CA . LEU A 1 109 ? 10.660 -0.806 4.439 1.00 91.25 109 LEU A CA 1
ATOM 916 C C . LEU A 1 109 ? 9.270 -1.393 4.159 1.00 91.25 109 LEU A C 1
ATOM 918 O O . LEU A 1 109 ? 8.354 -1.198 4.958 1.00 91.25 109 LEU A O 1
ATOM 922 N N . ASN A 1 110 ? 9.123 -2.154 3.073 1.00 86.88 110 ASN A N 1
ATOM 923 C CA . ASN A 1 110 ? 7.869 -2.827 2.732 1.00 86.88 110 ASN A CA 1
ATOM 924 C C . ASN A 1 110 ? 7.455 -3.835 3.814 1.00 86.88 110 ASN A C 1
ATOM 926 O O . ASN A 1 110 ? 6.278 -3.924 4.165 1.00 86.88 110 ASN A O 1
ATOM 930 N N . GLU A 1 111 ? 8.401 -4.591 4.376 1.00 92.44 111 GLU A N 1
ATOM 931 C CA . GLU A 1 111 ? 8.125 -5.490 5.500 1.00 92.44 111 GLU A CA 1
ATOM 932 C C . GLU A 1 111 ? 7.641 -4.724 6.736 1.00 92.44 111 GLU A C 1
ATOM 934 O O . GLU A 1 111 ? 6.672 -5.140 7.379 1.00 92.44 111 GLU A O 1
ATOM 939 N N . TYR A 1 112 ? 8.259 -3.585 7.061 1.00 93.19 112 TYR A N 1
ATOM 940 C CA . TYR A 1 112 ? 7.795 -2.722 8.147 1.00 93.19 112 TYR A CA 1
ATOM 941 C C . TYR A 1 112 ? 6.383 -2.188 7.892 1.00 93.19 112 TYR A C 1
ATOM 943 O O . TYR A 1 112 ? 5.541 -2.260 8.791 1.00 93.19 112 TYR A O 1
ATOM 951 N N . GLU A 1 113 ? 6.093 -1.698 6.686 1.00 92.06 113 GLU A N 1
ATOM 952 C CA . GLU A 1 113 ? 4.759 -1.218 6.314 1.00 92.06 113 GLU A CA 1
ATOM 953 C C . GLU A 1 113 ? 3.705 -2.325 6.425 1.00 92.06 113 GLU A C 1
ATOM 955 O O . GLU A 1 113 ? 2.650 -2.115 7.030 1.00 92.06 113 GLU A O 1
ATOM 960 N N . ASN A 1 114 ? 4.013 -3.528 5.935 1.00 91.50 114 ASN A N 1
ATOM 961 C CA . ASN A 1 114 ? 3.131 -4.688 6.042 1.00 91.50 114 ASN A CA 1
ATOM 962 C C . ASN A 1 114 ? 2.862 -5.059 7.506 1.00 91.50 114 ASN A C 1
ATOM 964 O O . ASN A 1 114 ? 1.709 -5.245 7.897 1.00 91.50 114 ASN A O 1
ATOM 968 N N . ARG A 1 115 ? 3.900 -5.086 8.350 1.00 93.06 115 ARG A N 1
ATOM 969 C CA . ARG A 1 115 ? 3.755 -5.352 9.791 1.00 93.06 115 ARG A CA 1
ATOM 970 C C . ARG A 1 115 ? 2.898 -4.299 10.486 1.00 93.06 115 ARG A C 1
ATOM 972 O O . ARG A 1 115 ? 2.090 -4.640 11.349 1.00 93.06 115 ARG A O 1
ATOM 979 N N . ILE A 1 116 ? 3.059 -3.027 10.123 1.00 94.31 116 ILE A N 1
ATOM 980 C CA . ILE A 1 116 ? 2.230 -1.939 10.653 1.00 94.31 116 ILE A CA 1
ATOM 981 C C . ILE A 1 116 ? 0.775 -2.136 10.220 1.00 94.31 116 ILE A C 1
ATOM 983 O O . ILE A 1 116 ? -0.112 -2.050 11.065 1.00 94.31 116 ILE A O 1
ATOM 987 N N . ALA A 1 117 ? 0.525 -2.445 8.946 1.00 94.56 117 ALA A N 1
ATOM 988 C CA . ALA A 1 117 ? -0.818 -2.685 8.421 1.00 94.56 117 ALA A CA 1
ATOM 989 C C . ALA A 1 117 ? -1.510 -3.894 9.081 1.00 94.56 117 ALA A C 1
ATOM 991 O O . ALA A 1 117 ? -2.707 -3.860 9.375 1.00 94.56 117 ALA A O 1
ATOM 992 N N . GLU A 1 118 ? -0.769 -4.965 9.361 1.00 94.19 118 GLU A N 1
ATOM 993 C CA . GLU A 1 118 ? -1.292 -6.115 10.102 1.00 94.19 118 GLU A CA 1
ATOM 994 C C . GLU A 1 118 ? -1.609 -5.755 11.556 1.00 94.19 118 GLU A C 1
ATOM 996 O O . GLU A 1 118 ? -2.687 -6.087 12.057 1.00 94.19 118 GLU A O 1
ATOM 1001 N N . ALA A 1 119 ? -0.712 -5.031 12.227 1.00 93.88 119 ALA A N 1
ATOM 1002 C CA . ALA A 1 119 ? -0.911 -4.601 13.606 1.00 93.88 119 ALA A CA 1
ATOM 1003 C C . ALA A 1 119 ? -2.102 -3.639 13.751 1.00 93.88 119 ALA A C 1
ATOM 1005 O O . ALA A 1 119 ? -2.881 -3.758 14.701 1.00 93.88 119 ALA A O 1
ATOM 1006 N N . THR A 1 120 ? -2.287 -2.703 12.813 1.00 94.25 120 THR A N 1
ATOM 1007 C CA . THR A 1 120 ? -3.448 -1.801 12.813 1.00 94.25 120 THR A CA 1
ATOM 1008 C C . THR A 1 120 ? -4.740 -2.578 12.609 1.00 94.25 120 THR A C 1
ATOM 1010 O O . THR A 1 120 ? -5.684 -2.380 13.371 1.00 94.25 120 THR A O 1
ATOM 1013 N N . LYS A 1 121 ? -4.764 -3.534 11.675 1.00 94.81 121 LYS A N 1
ATOM 1014 C CA . LYS A 1 121 ? -5.927 -4.398 11.447 1.00 94.81 121 LYS A CA 1
ATOM 1015 C C . LYS A 1 121 ? -6.288 -5.229 12.682 1.00 94.81 121 LYS A C 1
ATOM 1017 O O . LYS A 1 121 ? -7.457 -5.288 13.058 1.00 94.81 121 LYS A O 1
ATOM 1022 N N . GLN A 1 122 ? -5.300 -5.831 13.347 1.00 94.06 122 GLN A N 1
ATOM 1023 C CA . GLN A 1 122 ? -5.523 -6.579 14.591 1.00 94.06 122 GLN A CA 1
ATOM 1024 C C . GLN A 1 122 ? -6.055 -5.676 15.710 1.00 94.06 122 GLN A C 1
ATOM 1026 O O . GLN A 1 122 ? -6.972 -6.061 16.437 1.00 94.06 122 GLN A O 1
ATOM 1031 N N . LYS A 1 123 ? -5.518 -4.456 15.830 1.00 94.25 123 LYS A N 1
ATOM 1032 C CA . LYS A 1 123 ? -5.988 -3.469 16.807 1.00 94.25 123 LYS A CA 1
ATOM 1033 C C . LYS A 1 123 ? -7.434 -3.052 16.539 1.00 94.25 123 LYS A C 1
ATOM 1035 O O . LYS A 1 123 ? -8.218 -2.981 17.482 1.00 94.25 123 LYS A O 1
ATOM 1040 N N . GLU A 1 124 ? -7.801 -2.807 15.284 1.00 94.56 124 GLU A N 1
ATOM 1041 C CA . GLU A 1 124 ? -9.183 -2.497 14.905 1.00 94.56 124 GLU A CA 1
ATOM 1042 C C . GLU A 1 124 ? -10.136 -3.654 15.224 1.00 94.56 124 GLU A C 1
ATOM 1044 O O . GLU A 1 124 ? -11.222 -3.428 15.757 1.00 94.56 124 GLU A O 1
ATOM 1049 N N . GLU A 1 125 ? -9.739 -4.899 14.950 1.00 94.44 125 GLU A N 1
ATOM 1050 C CA . GLU A 1 125 ? -10.556 -6.071 15.277 1.00 94.44 125 GLU A CA 1
ATOM 1051 C C . GLU A 1 125 ? -10.736 -6.237 16.795 1.00 94.44 125 GLU A C 1
ATOM 1053 O O . GLU A 1 125 ? -11.850 -6.477 17.265 1.00 94.44 125 GLU A O 1
ATOM 1058 N N . ALA A 1 126 ? -9.668 -6.048 17.575 1.00 93.88 126 ALA A N 1
ATOM 1059 C CA . ALA A 1 126 ? -9.731 -6.087 19.034 1.00 93.88 126 ALA A CA 1
ATOM 1060 C C . ALA A 1 126 ? -10.650 -4.990 19.597 1.00 93.88 126 ALA A C 1
ATOM 1062 O O . ALA A 1 126 ? -11.468 -5.262 20.475 1.00 93.88 126 ALA A O 1
ATOM 1063 N N . GLN A 1 127 ? -10.573 -3.769 19.055 1.00 94.31 127 GLN A N 1
ATOM 1064 C CA . GLN A 1 127 ? -11.462 -2.670 19.439 1.00 94.31 127 GLN A CA 1
ATOM 1065 C C . GLN A 1 127 ? -12.929 -2.976 19.121 1.00 94.31 127 GLN A C 1
ATOM 1067 O O . GLN A 1 127 ? -13.799 -2.691 19.943 1.00 94.31 127 GLN A O 1
ATOM 1072 N N . ARG A 1 128 ? -13.218 -3.596 17.969 1.00 94.31 128 ARG A N 1
ATOM 1073 C CA . ARG A 1 128 ? -14.585 -4.014 17.617 1.00 94.31 128 ARG A CA 1
ATOM 1074 C C . ARG A 1 128 ? -15.133 -5.053 18.593 1.00 94.31 128 ARG A C 1
ATOM 1076 O O . ARG A 1 128 ? -16.243 -4.872 19.083 1.00 94.31 128 ARG A O 1
ATOM 1083 N N . LYS A 1 129 ? -14.346 -6.081 18.935 1.00 94.06 129 LYS A N 1
ATOM 1084 C CA . LYS A 1 129 ? -14.743 -7.099 19.928 1.00 94.06 129 LYS A CA 1
ATOM 1085 C C . LYS A 1 129 ? -14.999 -6.480 21.301 1.00 94.06 129 LYS A C 1
ATOM 1087 O O . LYS A 1 129 ? -16.009 -6.775 21.929 1.00 94.06 129 LYS A O 1
ATOM 1092 N N . GLN A 1 130 ? -14.127 -5.572 21.738 1.00 92.81 130 GLN A N 1
ATOM 1093 C CA . GLN A 1 130 ? -14.295 -4.880 23.015 1.00 92.81 130 GLN A CA 1
ATOM 1094 C C . GLN A 1 130 ? -15.570 -4.022 23.046 1.00 92.81 130 GLN A C 1
ATOM 1096 O O . GLN A 1 130 ? -16.264 -3.981 24.061 1.00 92.81 130 GLN A O 1
ATOM 1101 N N . GLU A 1 131 ? -15.903 -3.351 21.941 1.00 94.12 131 GLU A N 1
ATOM 1102 C CA . GLU A 1 131 ? -17.134 -2.564 21.836 1.00 94.12 131 GLU A CA 1
ATOM 1103 C C . GLU A 1 131 ? -18.390 -3.450 21.830 1.00 94.12 131 GLU A C 1
ATOM 1105 O O . GLU A 1 131 ? -19.385 -3.107 22.470 1.00 94.12 131 GLU A O 1
ATOM 1110 N N . GLU A 1 132 ? -18.353 -4.608 21.167 1.00 94.19 132 GLU A N 1
ATOM 1111 C CA . GLU A 1 132 ? -19.444 -5.592 21.209 1.00 94.19 132 GLU A CA 1
ATOM 1112 C C . GLU A 1 132 ? -19.661 -6.149 22.622 1.00 94.19 132 GLU A C 1
ATOM 1114 O O . GLU A 1 132 ? -20.794 -6.161 23.108 1.00 94.19 132 GLU A O 1
ATOM 1119 N N . GLU A 1 133 ? -18.591 -6.536 23.322 1.00 93.25 133 GLU A N 1
ATOM 1120 C CA . GLU A 1 133 ? -18.670 -6.984 24.718 1.00 93.25 133 GLU A CA 1
ATOM 1121 C C . GLU A 1 133 ? -19.232 -5.897 25.641 1.00 93.25 133 GLU A C 1
ATOM 1123 O O . GLU A 1 133 ? -20.022 -6.185 26.545 1.00 93.25 133 GLU A O 1
ATOM 1128 N N . ARG A 1 134 ? -18.845 -4.635 25.418 1.00 93.94 134 ARG A N 1
ATOM 1129 C CA . ARG A 1 134 ? -19.350 -3.501 26.197 1.00 93.94 134 ARG A CA 1
ATOM 1130 C C . ARG A 1 134 ? -20.850 -3.309 25.985 1.00 93.94 134 ARG A C 1
ATOM 1132 O O . ARG A 1 134 ? -21.577 -3.192 26.968 1.00 93.94 134 ARG A O 1
ATOM 1139 N N . LYS A 1 135 ? -21.323 -3.380 24.737 1.00 94.06 135 LYS A N 1
ATOM 1140 C CA . LYS A 1 135 ? -22.758 -3.318 24.413 1.00 94.06 135 LYS A CA 1
ATOM 1141 C C . LYS A 1 135 ? -23.548 -4.461 25.048 1.00 94.06 135 LYS A C 1
ATOM 1143 O O . LYS A 1 135 ? -24.608 -4.213 25.613 1.00 94.06 135 LYS A O 1
ATOM 1148 N N . GLN A 1 136 ? -23.028 -5.689 25.014 1.00 92.94 136 GLN A N 1
ATOM 1149 C CA . GLN A 1 136 ? -23.684 -6.833 25.659 1.00 92.94 136 GLN A CA 1
ATOM 1150 C C . GLN A 1 136 ? -23.782 -6.659 27.181 1.00 92.94 136 GLN A C 1
ATOM 1152 O O . GLN A 1 136 ? -24.826 -6.946 27.768 1.00 92.94 136 GLN A O 1
ATOM 1157 N N . LYS A 1 137 ? -22.722 -6.152 27.827 1.00 91.25 137 LYS A N 1
ATOM 1158 C CA . LYS A 1 137 ? -22.740 -5.845 29.266 1.00 91.25 137 LYS A CA 1
ATOM 1159 C C . LYS A 1 137 ? -23.741 -4.744 29.607 1.00 91.25 137 LYS A C 1
ATOM 1161 O O . LYS A 1 137 ? -24.473 -4.895 30.580 1.00 91.25 137 LYS A O 1
ATOM 1166 N N . GLU A 1 138 ? -23.801 -3.675 28.816 1.00 93.62 138 GLU A N 1
ATOM 1167 C CA . GLU A 1 138 ? -24.789 -2.605 29.004 1.00 93.62 138 GLU A CA 1
ATOM 1168 C C . GLU A 1 138 ? -26.226 -3.123 28.845 1.00 93.62 138 GLU A C 1
ATOM 1170 O O . GLU A 1 138 ? -27.094 -2.782 29.647 1.00 93.62 138 GLU A O 1
ATOM 1175 N N . GLU A 1 139 ? -26.492 -3.985 27.859 1.00 93.19 139 GLU A N 1
ATOM 1176 C CA . GLU A 1 139 ? -27.820 -4.579 27.670 1.00 93.19 139 GLU A CA 1
ATOM 1177 C C . GLU A 1 139 ? -28.207 -5.505 28.835 1.00 93.19 139 GLU A C 1
ATOM 1179 O O . GLU A 1 139 ? -29.336 -5.445 29.327 1.00 93.19 139 GLU A O 1
ATOM 1184 N N . ALA A 1 140 ? -27.270 -6.324 29.325 1.00 92.00 140 ALA A N 1
ATOM 1185 C CA . ALA A 1 140 ? -27.493 -7.182 30.487 1.00 92.00 140 ALA A CA 1
ATOM 1186 C C . ALA A 1 140 ? -27.767 -6.367 31.763 1.00 92.00 140 ALA A C 1
ATOM 1188 O O . ALA A 1 140 ? -28.687 -6.696 32.513 1.00 92.00 140 ALA A O 1
ATOM 1189 N N . GLN A 1 141 ? -27.021 -5.279 31.986 1.00 91.94 141 GLN A N 1
ATOM 1190 C CA . GLN A 1 141 ? -27.250 -4.372 33.114 1.00 91.94 141 GLN A CA 1
ATOM 1191 C C . GLN A 1 141 ? -28.623 -3.701 33.036 1.00 91.94 141 GLN A C 1
ATOM 1193 O O . GLN A 1 141 ? -29.329 -3.660 34.041 1.00 91.94 141 GLN A O 1
ATOM 1198 N N . ARG A 1 142 ? -29.042 -3.239 31.849 1.00 92.94 142 ARG A N 1
ATOM 1199 C CA . ARG A 1 142 ? -30.380 -2.655 31.655 1.00 92.94 142 ARG A CA 1
ATOM 1200 C C . ARG A 1 142 ? -31.493 -3.649 31.974 1.00 92.94 142 ARG A C 1
ATOM 1202 O O . ARG A 1 142 ? -32.405 -3.294 32.711 1.00 92.94 142 ARG A O 1
ATOM 1209 N N . LYS A 1 143 ? -31.392 -4.892 31.490 1.00 91.88 143 LYS A N 1
ATOM 1210 C CA . LYS A 1 143 ? -32.370 -5.951 31.807 1.00 91.88 143 LYS A CA 1
ATOM 1211 C C . LYS A 1 143 ? -32.430 -6.232 33.307 1.00 91.88 143 LYS A C 1
ATOM 1213 O O . LYS A 1 143 ? -33.514 -6.317 33.870 1.00 91.88 143 LYS A O 1
ATOM 1218 N N . GLN A 1 144 ? -31.276 -6.312 33.969 1.00 89.62 144 GLN A N 1
ATOM 1219 C CA . GLN A 1 144 ? -31.220 -6.524 35.415 1.00 89.62 144 GLN A CA 1
ATOM 1220 C C . GLN A 1 144 ? -31.824 -5.348 36.202 1.00 89.62 144 GLN A C 1
ATOM 1222 O O . GLN A 1 144 ? -32.486 -5.560 37.217 1.00 89.62 144 GLN A O 1
ATOM 1227 N N . GLU A 1 145 ? -31.616 -4.108 35.751 1.00 91.94 145 GLU A N 1
ATOM 1228 C CA . GLU A 1 145 ? -32.215 -2.925 36.373 1.00 91.94 145 GLU A CA 1
ATOM 1229 C C . GLU A 1 145 ? -33.737 -2.874 36.167 1.00 91.94 145 GLU A C 1
ATOM 1231 O O . GLU A 1 145 ? -34.466 -2.568 37.109 1.00 91.94 145 GLU A O 1
ATOM 1236 N N . GLU A 1 146 ? -34.230 -3.220 34.975 1.00 91.31 146 GLU A N 1
ATOM 1237 C CA . GLU A 1 146 ? -35.667 -3.344 34.699 1.00 91.31 146 GLU A CA 1
ATOM 1238 C C . GLU A 1 146 ? -36.319 -4.428 35.566 1.00 91.31 146 GLU A C 1
ATOM 1240 O O . GLU A 1 146 ? -37.341 -4.166 36.199 1.00 91.31 146 GLU A O 1
ATOM 1245 N N . GLU A 1 147 ? -35.707 -5.611 35.674 1.00 89.06 147 GLU A N 1
ATOM 1246 C CA . GLU A 1 147 ? -36.189 -6.682 36.555 1.00 89.06 147 GLU A CA 1
ATOM 1247 C C . GLU A 1 147 ? -36.205 -6.254 38.027 1.00 89.06 147 GLU A C 1
ATOM 1249 O O . GLU A 1 147 ? -37.152 -6.568 38.752 1.00 89.06 147 GLU A O 1
ATOM 1254 N N . ARG A 1 148 ? -35.183 -5.516 38.486 1.00 87.62 148 ARG A N 1
ATOM 1255 C CA . ARG A 1 148 ? -35.169 -4.954 39.845 1.00 87.62 148 ARG A CA 1
ATOM 1256 C C . ARG A 1 148 ? -36.306 -3.960 40.046 1.00 87.62 148 ARG A C 1
ATOM 1258 O O . ARG A 1 148 ? -37.047 -4.115 41.009 1.00 87.62 148 ARG A O 1
ATOM 1265 N N . LYS A 1 149 ? -36.498 -3.000 39.136 1.00 87.88 149 LYS A N 1
ATOM 1266 C CA . LYS A 1 149 ? -37.594 -2.019 39.226 1.00 87.88 149 LYS A CA 1
ATOM 1267 C C . LYS A 1 149 ? -38.964 -2.694 39.252 1.00 87.88 149 LYS A C 1
ATOM 1269 O O . LYS A 1 149 ? -39.773 -2.368 40.111 1.00 87.88 149 LYS A O 1
ATOM 1274 N N . GLN A 1 150 ? -39.198 -3.682 38.387 1.00 86.69 150 GLN A N 1
ATOM 1275 C CA . GLN A 1 150 ? -40.453 -4.443 38.377 1.00 86.69 150 GLN A CA 1
ATOM 1276 C C . GLN A 1 150 ? -40.685 -5.199 39.691 1.00 86.69 150 GLN A C 1
ATOM 1278 O O . GLN A 1 150 ? -41.803 -5.208 40.208 1.00 86.69 150 GLN A O 1
ATOM 1283 N N . LYS A 1 151 ? -39.639 -5.813 40.262 1.00 84.25 151 LYS A N 1
ATOM 1284 C CA . LYS A 1 151 ? -39.727 -6.461 41.579 1.00 84.25 151 LYS A CA 1
ATOM 1285 C C . LYS A 1 151 ? -40.054 -5.455 42.683 1.00 84.25 151 LYS A C 1
ATOM 1287 O O . LYS A 1 151 ? -40.934 -5.725 43.494 1.00 84.25 151 LYS A O 1
ATOM 1292 N N . GLU A 1 152 ? -39.393 -4.301 42.702 1.00 85.81 152 GLU A N 1
ATOM 1293 C CA . GLU A 1 152 ? -39.644 -3.242 43.688 1.00 85.81 152 GLU A CA 1
ATOM 1294 C C . GLU A 1 152 ? -41.069 -2.675 43.583 1.00 85.81 152 GLU A C 1
ATOM 1296 O O . GLU A 1 152 ? -41.739 -2.487 44.599 1.00 85.81 152 GLU A O 1
ATOM 1301 N N . GLU A 1 153 ? -41.568 -2.441 42.366 1.00 86.19 153 GLU A N 1
ATOM 1302 C CA . GLU A 1 153 ? -42.949 -2.007 42.125 1.00 86.19 153 GLU A CA 1
ATOM 1303 C C . GLU A 1 153 ? -43.969 -3.058 42.579 1.00 86.19 153 GLU A C 1
ATOM 1305 O O . GLU A 1 153 ? -44.950 -2.716 43.243 1.00 86.19 153 GLU A O 1
ATOM 1310 N N . ALA A 1 154 ? -43.722 -4.340 42.291 1.00 84.69 154 ALA A N 1
ATOM 1311 C CA . ALA A 1 154 ? -44.578 -5.432 42.743 1.00 84.69 154 ALA A CA 1
ATOM 1312 C C . ALA A 1 154 ? -44.625 -5.530 44.278 1.00 84.69 154 ALA A C 1
ATOM 1314 O O . ALA A 1 154 ? -45.705 -5.702 44.845 1.00 84.69 154 ALA A O 1
ATOM 1315 N N . ILE A 1 155 ? -43.484 -5.372 44.960 1.00 83.12 155 ILE A N 1
ATOM 1316 C CA . ILE A 1 155 ? -43.414 -5.345 46.431 1.00 83.12 155 ILE A CA 1
ATOM 1317 C C . ILE A 1 155 ? -44.231 -4.172 46.984 1.00 83.12 155 ILE A C 1
ATOM 1319 O O . ILE A 1 155 ? -45.068 -4.375 47.863 1.00 83.12 155 ILE A O 1
ATOM 1323 N N . LYS A 1 156 ? -44.050 -2.959 46.440 1.00 84.19 156 LYS A N 1
ATOM 1324 C CA . LYS A 1 156 ? -44.810 -1.767 46.860 1.00 84.19 156 LYS A CA 1
ATOM 1325 C C . LYS A 1 156 ? -46.318 -1.949 46.677 1.00 84.19 156 LYS A C 1
ATOM 1327 O O . LYS A 1 156 ? -47.084 -1.602 47.574 1.00 84.19 156 LYS A O 1
ATOM 1332 N N . LEU A 1 157 ? -46.747 -2.532 45.556 1.00 84.69 157 LEU A N 1
ATOM 1333 C CA . LEU A 1 157 ? -48.159 -2.815 45.299 1.00 84.69 157 LEU A CA 1
ATOM 1334 C C . LEU A 1 157 ? -48.727 -3.812 46.322 1.00 84.69 157 LEU A C 1
ATOM 13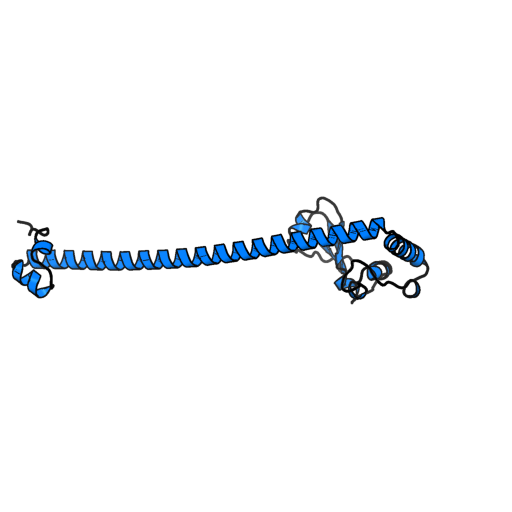36 O O . LEU A 1 157 ? -49.791 -3.567 46.886 1.00 84.69 157 LEU A O 1
ATOM 1340 N N . LEU A 1 158 ? -48.016 -4.907 46.605 1.00 82.81 158 LEU A N 1
ATOM 1341 C CA . LEU A 1 158 ? -48.461 -5.918 47.572 1.00 82.81 158 LEU A CA 1
ATOM 1342 C C . LEU A 1 158 ? -48.539 -5.361 49.002 1.00 82.81 158 LEU A C 1
ATOM 1344 O O . LEU A 1 158 ? -49.498 -5.668 49.709 1.00 82.81 158 LEU A O 1
ATOM 1348 N N . LEU A 1 159 ? -47.595 -4.500 49.399 1.00 81.00 159 LEU A N 1
ATOM 1349 C CA . LEU A 1 159 ? -47.648 -3.786 50.680 1.00 81.00 159 LEU A CA 1
ATOM 1350 C C . LEU A 1 159 ? -48.857 -2.842 50.751 1.00 81.00 159 LEU A C 1
ATOM 1352 O O . LEU A 1 159 ? -49.571 -2.843 51.749 1.00 81.00 159 LEU A O 1
ATOM 1356 N N . SER A 1 160 ? -49.144 -2.097 49.675 1.00 80.50 160 SER A N 1
ATOM 1357 C CA . SER A 1 160 ? -50.309 -1.195 49.616 1.00 80.50 160 SER A CA 1
ATOM 1358 C C . SER A 1 160 ? -51.658 -1.926 49.677 1.00 80.50 160 SER A C 1
ATOM 1360 O O . SER A 1 160 ? -52.651 -1.367 50.132 1.00 80.50 160 SER A O 1
ATOM 1362 N N . LEU A 1 161 ? -51.694 -3.197 49.260 1.00 82.69 161 LEU A N 1
ATOM 1363 C CA . LEU A 1 161 ? -52.867 -4.069 49.360 1.00 82.69 161 LEU A CA 1
ATOM 1364 C C . LEU A 1 161 ? -53.035 -4.694 50.760 1.00 82.69 161 LEU A C 1
ATOM 1366 O O . LEU A 1 161 ? -53.974 -5.461 50.969 1.00 82.69 161 LEU A O 1
ATOM 1370 N N . GLY A 1 162 ? -52.152 -4.375 51.713 1.00 75.75 162 GLY A N 1
ATOM 1371 C CA . GLY A 1 162 ? -52.254 -4.811 53.107 1.00 75.75 162 GLY A CA 1
ATOM 1372 C C . GLY A 1 162 ? -51.763 -6.237 53.372 1.00 75.75 162 GLY A C 1
ATOM 1373 O O . GLY A 1 162 ? -52.110 -6.814 54.401 1.00 75.75 162 GLY A O 1
ATOM 1374 N N . LEU A 1 163 ? -50.977 -6.828 52.463 1.00 77.94 163 LEU A N 1
ATOM 1375 C CA . LEU A 1 163 ? -50.357 -8.135 52.699 1.00 77.94 163 LEU A CA 1
ATOM 1376 C C . LEU A 1 163 ? -49.187 -8.002 53.694 1.00 77.94 163 LEU A C 1
ATOM 1378 O O . LEU A 1 163 ? -48.340 -7.122 53.519 1.00 77.94 163 LEU A O 1
ATOM 1382 N N . PRO A 1 164 ? -49.096 -8.875 54.714 1.00 78.56 164 PRO A N 1
ATOM 1383 C CA . PRO A 1 164 ? -48.009 -8.832 55.686 1.00 78.56 164 PRO A CA 1
ATOM 1384 C C . PRO A 1 164 ? -46.663 -9.190 55.037 1.00 78.56 164 PRO A C 1
ATOM 1386 O O . PRO A 1 164 ? -46.592 -10.025 54.126 1.00 78.56 164 PRO A O 1
ATOM 1389 N N . LYS A 1 165 ? -45.578 -8.566 55.523 1.00 74.38 165 LYS A N 1
ATOM 1390 C CA . LYS A 1 165 ? -44.217 -8.712 54.970 1.00 74.38 165 LYS A CA 1
ATOM 1391 C C . LYS A 1 165 ? -43.771 -10.185 54.927 1.00 74.38 165 LYS A C 1
ATOM 1393 O O . LYS A 1 165 ? -43.115 -10.584 53.965 1.00 74.38 165 LYS A O 1
ATOM 1398 N N . GLU A 1 166 ? -44.193 -11.024 55.882 1.00 75.69 166 GLU A N 1
ATOM 1399 C CA . GLU A 1 166 ? -43.876 -12.461 55.891 1.00 75.69 166 GLU A CA 1
ATOM 1400 C C . GLU A 1 166 ? -44.494 -13.231 54.714 1.00 75.69 166 GLU A C 1
ATOM 1402 O O . GLU A 1 166 ? -43.893 -14.176 54.197 1.00 75.69 166 GLU A O 1
ATOM 1407 N N . GLU A 1 167 ? -45.695 -12.850 54.274 1.00 75.44 167 GLU A N 1
ATOM 1408 C CA . GLU A 1 167 ? -46.410 -13.546 53.201 1.00 75.44 167 GLU A CA 1
ATOM 1409 C C . GLU A 1 167 ? -45.894 -13.130 51.815 1.00 75.44 167 GLU A C 1
ATOM 1411 O O . GLU A 1 167 ? -45.802 -13.960 50.905 1.00 75.44 167 GLU A O 1
ATOM 1416 N N . ILE A 1 168 ? -45.455 -11.874 51.685 1.00 77.94 168 ILE A N 1
ATOM 1417 C CA . ILE A 1 168 ? -44.752 -11.356 50.503 1.00 77.94 168 ILE A CA 1
ATOM 1418 C C . ILE A 1 168 ? -43.381 -12.032 50.359 1.00 77.94 168 ILE A C 1
ATOM 1420 O O . ILE A 1 168 ? -43.071 -12.539 49.278 1.00 77.94 168 ILE A O 1
ATOM 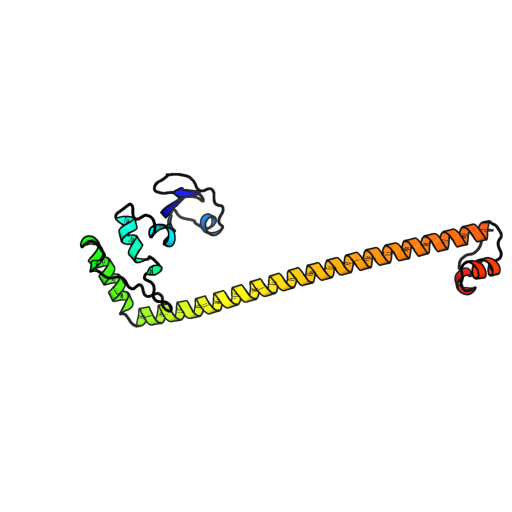1424 N N . ALA A 1 169 ? -42.606 -12.128 51.447 1.00 77.12 169 ALA A N 1
ATOM 1425 C CA . ALA A 1 169 ? -41.325 -12.840 51.485 1.00 77.12 169 ALA A CA 1
ATOM 1426 C C . ALA A 1 169 ? -41.475 -14.296 51.018 1.00 77.12 169 ALA A C 1
ATOM 1428 O O . ALA A 1 169 ? -40.741 -14.767 50.147 1.00 77.12 169 ALA A O 1
ATOM 1429 N N . ARG A 1 170 ? -42.503 -14.990 51.525 1.00 77.69 170 ARG A N 1
ATOM 1430 C CA . ARG A 1 170 ? -42.813 -16.376 51.147 1.00 77.69 170 ARG A CA 1
ATOM 1431 C C . ARG A 1 170 ? -43.192 -16.540 49.677 1.00 77.69 170 ARG A C 1
ATOM 1433 O O . ARG A 1 170 ? -42.780 -17.524 49.067 1.00 77.69 170 ARG A O 1
ATOM 1440 N N . LYS A 1 171 ? -43.993 -15.627 49.114 1.00 78.25 171 LYS A N 1
ATOM 1441 C CA . LYS A 1 171 ? -44.452 -15.713 47.715 1.00 78.25 171 LYS A CA 1
ATOM 1442 C C . LYS A 1 171 ? -43.389 -15.304 46.698 1.00 78.25 171 LYS A C 1
ATOM 1444 O O . LYS A 1 171 ? -43.364 -15.878 45.614 1.00 78.25 171 LYS A O 1
ATOM 1449 N N . LEU A 1 172 ? -42.543 -14.328 47.025 1.00 78.19 172 LEU A N 1
ATOM 1450 C CA . LEU A 1 172 ? -41.497 -13.824 46.128 1.00 78.19 172 LEU A CA 1
ATOM 1451 C C . LEU A 1 172 ? -40.133 -14.501 46.340 1.00 78.19 172 LEU A C 1
ATOM 1453 O O . LEU A 1 172 ? -39.223 -14.273 45.546 1.00 78.19 172 LEU A O 1
ATOM 1457 N N . GLY A 1 173 ? -39.995 -15.348 47.367 1.00 74.88 173 GLY A N 1
ATOM 1458 C CA . GLY A 1 173 ? -38.745 -16.044 47.687 1.00 74.88 173 GLY A CA 1
ATOM 1459 C C . GLY A 1 173 ? -37.645 -15.111 48.203 1.00 74.88 173 GLY A C 1
ATOM 1460 O O . GLY A 1 173 ? -36.473 -15.377 47.956 1.00 74.88 173 GLY A O 1
ATOM 1461 N N . LEU A 1 174 ? -38.031 -14.020 48.869 1.00 74.19 174 LEU A N 1
ATOM 1462 C CA . LEU A 1 174 ? -37.143 -12.974 49.395 1.00 74.19 174 LEU A CA 1
ATOM 1463 C C . LEU A 1 174 ? -36.904 -13.167 50.898 1.00 74.19 174 LEU A C 1
ATOM 1465 O O . LEU A 1 174 ? -37.727 -13.780 51.586 1.00 74.19 174 LEU A O 1
ATOM 1469 N N . SER A 1 175 ? -35.796 -12.639 51.419 1.00 72.81 175 SER A N 1
ATOM 1470 C CA . SER A 1 175 ? -35.533 -12.619 52.863 1.00 72.81 175 SER A CA 1
ATOM 1471 C C . SER A 1 175 ? -36.243 -11.438 53.544 1.00 72.81 175 SER A C 1
ATOM 1473 O O . SER A 1 175 ? -36.586 -10.442 52.909 1.00 72.81 175 SER A O 1
ATOM 1475 N N . LEU A 1 176 ? -36.493 -11.541 54.855 1.00 64.44 176 LEU A N 1
ATOM 1476 C CA . LEU A 1 176 ? -37.137 -10.462 55.623 1.00 64.44 176 LEU A CA 1
ATOM 1477 C C . LEU A 1 176 ? -36.293 -9.173 55.641 1.00 64.44 176 LEU A C 1
ATOM 1479 O O . LEU A 1 176 ? -36.868 -8.092 55.576 1.00 64.44 176 LEU A O 1
ATOM 1483 N N . GLU A 1 177 ? -34.959 -9.283 55.624 1.00 65.31 177 GLU A N 1
ATOM 1484 C CA . GLU A 1 177 ? -34.020 -8.147 55.534 1.00 65.31 177 GLU A CA 1
ATOM 1485 C C . GLU A 1 177 ? -34.151 -7.371 54.209 1.00 65.31 177 GLU A C 1
ATOM 1487 O O . GLU A 1 177 ? -34.022 -6.150 54.183 1.00 65.31 177 GLU A O 1
ATOM 1492 N N . GLU A 1 178 ? -34.473 -8.042 53.097 1.00 67.19 178 GLU A N 1
ATOM 1493 C CA . GLU A 1 178 ? -34.668 -7.393 51.787 1.00 67.19 178 GLU A CA 1
ATOM 1494 C C . GLU A 1 178 ? -35.960 -6.556 51.721 1.00 67.19 178 GLU A C 1
ATOM 1496 O O . GLU A 1 178 ? -36.109 -5.701 50.846 1.00 67.19 178 GLU A O 1
ATOM 1501 N N . LEU A 1 179 ? -36.887 -6.776 52.660 1.00 66.62 179 LEU A N 1
ATOM 1502 C CA . LEU A 1 179 ? -38.166 -6.070 52.783 1.00 66.62 179 LEU A CA 1
ATOM 1503 C C . LEU A 1 179 ? -38.166 -5.005 53.896 1.00 66.62 179 LEU A C 1
ATOM 1505 O O . LEU A 1 179 ? -39.138 -4.252 54.020 1.00 66.62 179 LEU A O 1
ATOM 1509 N N . GLU A 1 180 ? -37.096 -4.903 54.692 1.00 64.94 180 GLU A N 1
ATOM 1510 C CA . GLU A 1 180 ? -36.951 -3.870 55.730 1.00 64.94 180 GLU A CA 1
ATOM 1511 C C . GLU A 1 180 ? -36.794 -2.462 55.139 1.00 64.94 180 GLU A C 1
ATOM 1513 O O . GLU A 1 180 ? -37.232 -1.498 55.752 1.00 64.94 180 GLU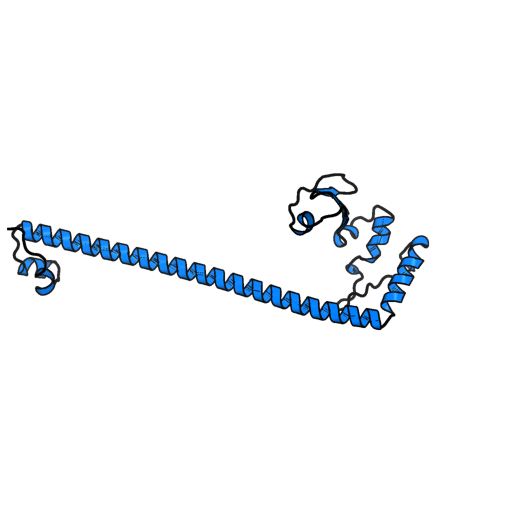 A O 1
ATOM 1518 N N . GLY A 1 181 ? -36.252 -2.331 53.922 1.00 64.38 181 GLY A N 1
ATOM 1519 C CA . GLY A 1 181 ? -36.121 -1.043 53.224 1.00 64.38 181 GLY A CA 1
ATOM 1520 C C . GLY A 1 181 ? -37.390 -0.552 52.512 1.00 64.38 181 GLY A C 1
ATOM 1521 O O . GLY A 1 181 ? -37.397 0.552 51.967 1.00 64.38 181 GLY A O 1
ATOM 1522 N N . PHE A 1 182 ? -38.454 -1.362 52.483 1.00 62.75 182 PHE A N 1
ATOM 1523 C CA . PHE A 1 182 ? -39.738 -1.020 51.873 1.00 62.75 182 PHE A CA 1
ATOM 1524 C C . PHE A 1 182 ? -40.779 -0.852 52.975 1.00 62.75 182 PHE A C 1
ATOM 1526 O O . PHE A 1 182 ? -41.447 -1.805 53.387 1.00 62.75 182 PHE A O 1
ATOM 1533 N N . ASP A 1 183 ? -40.903 0.374 53.471 1.00 58.25 183 ASP A N 1
ATOM 1534 C CA . ASP A 1 183 ? -41.961 0.725 54.406 1.00 58.25 183 ASP A CA 1
ATOM 1535 C C . ASP A 1 183 ? -43.227 1.103 53.645 1.00 58.25 183 ASP A C 1
ATOM 1537 O O . ASP A 1 183 ? -43.204 1.871 52.677 1.00 58.25 183 ASP A O 1
ATOM 1541 N N . GLY A 1 184 ? -44.335 0.482 54.056 1.00 52.47 184 GLY A N 1
ATOM 1542 C CA . GLY A 1 184 ? -45.658 0.858 53.590 1.00 52.47 184 GLY A CA 1
ATOM 1543 C C . GLY A 1 184 ? -45.874 2.326 53.923 1.00 52.47 184 GLY A C 1
ATOM 1544 O O . GLY A 1 184 ? -45.619 2.747 55.049 1.00 52.47 184 GLY A O 1
ATOM 1545 N N . VAL A 1 185 ? -46.284 3.102 52.923 1.00 47.50 185 VAL A N 1
ATOM 1546 C CA . VAL A 1 185 ? -46.787 4.457 53.150 1.00 47.50 185 VAL A CA 1
ATOM 1547 C C . VAL A 1 185 ? -47.898 4.344 54.199 1.00 47.50 185 VAL A C 1
ATOM 1549 O O . VAL A 1 185 ? -48.747 3.462 54.053 1.00 47.50 185 VAL A O 1
ATOM 1552 N N . GLU A 1 186 ? -47.809 5.166 55.250 1.00 36.50 186 GLU A N 1
ATOM 1553 C CA . GLU A 1 186 ? -48.825 5.311 56.309 1.00 36.50 186 GLU A CA 1
ATOM 1554 C C . GLU A 1 186 ? -50.267 5.265 55.784 1.00 36.50 186 GLU A C 1
ATOM 1556 O O . GLU A 1 186 ? -50.545 5.894 54.732 1.00 36.50 186 GLU A O 1
#

Secondary structure (DSSP, 8-state):
-EEEEETTEEEETTT--EE----HHHHT--S-EEEE-SHHHHT---SHHHHHHGGG-GGGB-TTSS-B---GGGS-TTTHHHHHHHHHHHH-HHHHHHHHHHHHHHHHHHHHHHHHHHHHHHHHHHHHHHHHHHHHHHHHHHHHHHHHHHHHHHHHHHHHTT--HHHHHHHHT--TGGGTT-PPP-

Foldseek 3Di:
DKWKQDQLWIADPPVRDIDPDDDVVSNPDPDIDMDDDQCVLVVDVPDLVSLLSVQCRCVQPDPPFNDGNDDLVSHDPVCSVVVVVVVVCVVDVVSRVVRVVVVVVVVVVVVVVVVVVVVVVVVVVVVVVVVVVVVVVVVVVVVVVVVVVVLLVVLLVCVQVVDDLVVNCVVVVHDSVVCPVPDHDD

pLDDT: mean 79.16, std 10.25, range [36.5, 94.81]

Radius of gyration: 38.0 Å; chains: 1; bounding box: 83×36×92 Å

=== Feature glossary ===
The record interleaves many kinds of information about one protein. Here is each kind framed as the question it answers.

Q: What are the backbone torsion angles?
A: φ (phi) and ψ (psi) are the two rotatable backbone dihedrals per residue: φ is the C(i-1)–N–Cα–C torsion, ψ is the N–Cα–C–N(i+1) torsion, both in degrees on (−180°, 180°]. α-helical residues cluster near (−60°, −45°); β-strand residues near (−120°, +130°). A Ramachandran plot is simply a scatter of (φ, ψ) for every residue.

Q: What is the amino-acid chain?
A: This is the polypeptide sequence — one letter per residue, N-terminus first. Length ranges from a few dozen residues for small domains to over a thousand for large multi-domain proteins.

Q: How mobile is each atom in the crystal?
A: For experimental (PDB) structures, the B-factor (temperature factor) quantifies the positional spread of each atom in the crystal — a combination of thermal vibration and static disorder — in units of Å². High B-factors mark flexible loops or poorly resolved regions; low B-factors mark the rigid, well-ordered core.

Q: Are the domains correctly placed relative to each other?
A: Predicted Aligned Error (PAE) is an AlphaFold confidence matrix: entry (i, j) is the expected error in the position of residue j, in ångströms, when the prediction is superimposed on the true structure at residue i. Low PAE within a block of residues means that block is internally rigid and well-predicted; high PAE between two blocks means their relative placement is uncertain even if each block individually is confident.

Q: How confident is the AlphaFold model at each residue?
A: pLDDT is the predicted lDDT-Cα score: AlphaFold's confidence that the local environment of each residue (all inter-atomic distances within 15 Å) is correctly placed. It is a per-residue number between 0 and 100, with higher meaning more reliable.

Q: What family and function is it annotated with?
A: Functional annotations link the protein to curated databases. InterPro entries identify conserved domains and families by matching the sequence against member-database signatures (Pfam, PROSITE, CDD, …). Gene Ontology (GO) terms describe molecular function, biological process, and cellular component in a controlled vocabulary. CATH places the structure in a hierarchical fold classification (Class/Architecture/Topology/Homologous-superfamily). The organism is the source species.

Q: How big and how compact is the whole molecule?
A: Three whole-structure scalars: the radius of gyration (RMS distance of Cα from centroid, in Å), the count of Cα–Cα contacts (pairs closer than 8 Å and separated by more than four residues in sequence — i.e. tertiary, not local, contacts), and the bounding-box dimensions. Together they distinguish compact globular folds from extended fibres or disordered chains.

Q: What known structures does this most resemble?
A: The Foldseek neighbor list gives the closest experimentally determined structures in the PDB, ranked by structural alignment. TM-score near 1 means near-identical fold; near 0.3 means only rough topology match. This is how one finds what a novel AlphaFold prediction most resembles in the solved-structure universe.

Q: Which residues are buried vs exposed?
A: SASA measures how much of the protein is reachable by solvent. It is computed by rolling a water-sized probe over the atomic surface and summing the exposed area (Å²). Per-residue SASA distinguishes core (buried, low SASA) from surface (exposed, high SASA) residues; total SASA is a whole-molecule size measure.

Q: Which residues are in helices, strands, or loops?
A: Eight-state secondary structure (DSSP): H is the canonical α-helix, G the tighter 3₁₀-helix, I the wider π-helix; E/B are β-structure, T and S are turns and bends, and '-' is everything else. DSSP derives these from the pattern of main-chain N–H···O=C hydrogen bonds, not from the sequence.

Q: Where is each backbone atom in 3D?
A: Structure coordinates are given as an mmCIF _atom_site loop: one row per atom with element, residue name, chain id, sequence number, and x/y/z position in Å. Only the four main-chain atoms per residue are included here; side chains are omitted to keep the record compact.

Q: What if only a Cα trace is available?
A: Three-state secondary structure (P-SEA) collapses the eight DSSP classes into helix (a), strand (b), and coil (c). P-SEA assigns these from Cα geometry alone — distances and angles — without requiring backbone oxygens, so it works on any Cα trace.

Q: What do the rendered images show?
A: The six renders are orthographic views along the three Cartesian axes in both directions. Representation (cartoon, sticks, or surface) and color scheme (sequence-rainbow or by-chain) vary across proteins so the training set covers all the common visualization conventions.

Q: What does the local fold look like, residue by residue?
A: Foldseek's 3Di representation compresses backbone geometry into a per-residue letter drawn from a learned twenty-state alphabet. It captures the tertiary interaction pattern around each residue — which residues are packed against it in space, regardless of where they are in sequence.

Q: What do the diagnostic plots show?
A: The contact map is a binary N×N matrix image: pixel (i, j) is dark where Cα_i and Cα_j are within 8 Å and |i−j|>4. Because the |i−j|>4 filter removes local helical contacts, off-diagonal stripes parallel to the main diagonal indicate parallel β-sheets; stripes perpendicular to it indicate antiparallel β-sheets. The Ramachandran plot scatters every residue's (φ, ψ) pair against the sterically allowed regions. The PAE heatmap renders the predicted-aligned-error matrix.